Protein AF-A0A2H9NPP1-F1 (afdb_monomer)

Sequence (235 aa):
MASQAYDRALQLDKSNADTRTKLALIRDLFDQGARAAKTPGVVLAEAASPATVQPAATAVLPPAPVAAETTVVAVAPVVQAAPVPPIRVELLPASVVPAANEPVAQPAREVVAPAKVNPAPDTNAEIASATRDWAKAWSDKNVKQYLAFYADDFNTPNGQARGAWEALREDRLTRPKSIRVGISNLKVTPVDAQHALATFTQNYRASHYKSTDRKTLQWVKRDGRWQITEERGGK

Secondary structure (DSSP, 8-state):
--HHHHHHHHHHHHH-HHHHHHHHHHHHHHHHHHHTT--------------------------------------------------PPP--------------------------------HHHHHHHHHHHHHHHHHTT-HHHHHHTEEEEEE-GGG--HHHHHHHHHHHHHSSS-EEEEEEEEEEEE-SSSEEEEEEEEEEEETTEEEEEEEEEEEEEETTEEEEEEEEEE-

Solvent-accessible surface area (backbone atoms only — not comparable to full-atom values): 15310 Å² total; per-residue (Å²): 140,68,64,68,62,55,58,50,55,59,50,51,56,73,71,34,65,69,56,50,53,53,52,50,52,53,51,50,55,54,51,52,58,59,56,73,72,66,82,80,83,92,82,91,84,84,90,86,86,87,84,90,83,84,89,84,88,78,91,78,83,85,90,81,86,80,90,85,79,92,81,89,80,80,90,80,85,83,84,79,81,82,92,83,86,77,89,80,82,87,77,86,89,81,89,81,86,87,81,87,80,85,82,81,92,75,84,89,74,85,71,77,68,78,72,80,68,74,74,69,81,52,61,59,57,54,52,52,47,52,54,50,51,45,31,46,27,50,28,70,51,36,56,71,63,36,54,67,36,46,34,96,81,43,57,47,74,93,76,46,57,64,69,63,53,51,52,53,48,46,51,66,50,62,72,46,91,43,48,40,50,44,80,42,77,75,43,68,45,77,75,54,99,45,33,32,37,40,36,28,37,36,40,39,36,37,80,92,47,75,51,74,42,38,37,38,36,34,35,36,53,53,97,92,39,73,21,30,40,38,77,45,81,42,132

Structure (mmCIF, N/CA/C/O backbone):
data_AF-A0A2H9NPP1-F1
#
_entry.id   AF-A0A2H9NPP1-F1
#
loop_
_atom_site.group_PDB
_atom_site.id
_atom_site.type_symbol
_atom_site.label_atom_id
_atom_site.label_alt_id
_atom_site.label_comp_id
_atom_site.label_asym_id
_atom_site.label_entity_id
_atom_site.label_seq_id
_atom_site.pdbx_PDB_ins_code
_atom_site.Cartn_x
_atom_site.Cartn_y
_atom_site.Cartn_z
_atom_site.occupancy
_atom_site.B_iso_or_equiv
_atom_site.auth_seq_id
_atom_site.auth_comp_id
_atom_site.auth_asym_id
_atom_site.auth_atom_id
_atom_site.pdbx_PDB_model_num
ATOM 1 N N . MET A 1 1 ? -20.950 18.016 6.032 1.00 47.88 1 MET A N 1
ATOM 2 C CA . MET A 1 1 ? -19.949 19.024 5.614 1.00 47.88 1 MET A CA 1
ATOM 3 C C . MET A 1 1 ? -18.981 18.438 4.573 1.00 47.88 1 MET A C 1
ATOM 5 O O . MET A 1 1 ? -17.789 18.372 4.827 1.00 47.88 1 MET A O 1
ATOM 9 N N . ALA A 1 2 ? -19.476 17.984 3.412 1.00 46.72 2 ALA A N 1
ATOM 10 C CA . ALA A 1 2 ? -18.642 17.348 2.372 1.00 46.72 2 ALA A CA 1
ATOM 11 C C . ALA A 1 2 ? -18.619 18.122 1.035 1.00 46.72 2 ALA A C 1
ATOM 13 O O . ALA A 1 2 ? -17.663 18.003 0.279 1.00 46.72 2 ALA A O 1
ATOM 14 N N . SER A 1 3 ? -19.614 18.977 0.769 1.00 49.31 3 SER A N 1
ATOM 15 C CA . SER A 1 3 ? -19.684 19.827 -0.432 1.00 49.31 3 SER A CA 1
ATOM 16 C C . SER A 1 3 ? -18.659 20.969 -0.432 1.00 49.31 3 SER A C 1
ATOM 18 O O . SER A 1 3 ? -18.078 21.288 -1.463 1.00 49.31 3 SER A O 1
ATOM 20 N N . GLN A 1 4 ? -18.342 21.515 0.746 1.00 51.75 4 GLN A N 1
ATOM 21 C CA . GLN A 1 4 ? -17.441 22.667 0.887 1.00 51.75 4 GLN A CA 1
ATOM 22 C C . GLN A 1 4 ? -15.991 22.380 0.465 1.00 51.75 4 GLN A C 1
ATOM 24 O O . GLN A 1 4 ? -15.269 23.294 0.077 1.00 51.75 4 GLN A O 1
ATOM 29 N N . ALA A 1 5 ? -15.548 21.122 0.537 1.00 53.34 5 ALA A N 1
ATOM 30 C CA . ALA A 1 5 ? -14.205 20.739 0.105 1.00 53.34 5 ALA A CA 1
ATOM 31 C C . ALA A 1 5 ? -14.089 20.684 -1.428 1.00 53.34 5 ALA A C 1
ATOM 33 O O . ALA A 1 5 ? -13.037 21.012 -1.976 1.00 53.34 5 ALA A O 1
ATOM 34 N N . TYR A 1 6 ? -15.174 20.317 -2.114 1.00 45.12 6 TYR A N 1
ATOM 35 C CA . TYR A 1 6 ? -15.198 20.192 -3.569 1.00 45.12 6 TYR A CA 1
ATOM 36 C C . TYR A 1 6 ? -15.257 21.563 -4.248 1.00 45.12 6 TYR A C 1
ATOM 38 O O . TYR A 1 6 ? -14.467 21.842 -5.152 1.00 45.12 6 TYR A O 1
ATOM 46 N N . ASP A 1 7 ? -16.101 22.462 -3.732 1.00 62.03 7 ASP A N 1
ATOM 47 C CA . ASP A 1 7 ? -16.170 23.847 -4.209 1.00 62.03 7 ASP A CA 1
ATOM 48 C C . ASP A 1 7 ? -14.823 24.564 -4.043 1.00 62.03 7 ASP A C 1
ATOM 50 O O . ASP A 1 7 ? -14.372 25.285 -4.935 1.00 62.03 7 ASP A O 1
ATOM 54 N N . ARG A 1 8 ? -14.117 24.296 -2.936 1.00 58.72 8 ARG A N 1
ATOM 55 C CA . ARG A 1 8 ? -12.810 24.899 -2.651 1.00 58.72 8 ARG A CA 1
ATOM 56 C C . ARG A 1 8 ? -11.704 24.386 -3.578 1.00 58.72 8 ARG A C 1
ATOM 58 O O . ARG A 1 8 ? -10.843 25.171 -3.967 1.00 58.72 8 ARG A O 1
ATOM 65 N N . ALA A 1 9 ? -11.735 23.113 -3.973 1.00 58.03 9 ALA A N 1
ATOM 66 C CA . ALA A 1 9 ? -10.788 22.563 -4.945 1.00 58.03 9 ALA A CA 1
ATOM 67 C C . ALA A 1 9 ? -10.997 23.161 -6.349 1.00 58.03 9 ALA A C 1
ATOM 69 O O . ALA A 1 9 ? -10.028 23.543 -7.006 1.00 58.03 9 ALA A O 1
ATOM 70 N N . LEU A 1 10 ? -12.255 23.335 -6.773 1.00 68.38 10 LEU A N 1
ATOM 71 C CA . LEU A 1 10 ? -12.592 23.931 -8.071 1.00 68.38 10 LEU A CA 1
ATOM 72 C C . LEU A 1 10 ? -12.246 25.430 -8.145 1.00 68.38 10 LEU A C 1
ATOM 74 O O . LEU A 1 10 ? -11.903 25.950 -9.208 1.00 68.38 10 LEU A O 1
ATOM 78 N N . GLN A 1 11 ? -12.329 26.145 -7.023 1.00 67.12 11 GLN A N 1
ATOM 79 C CA . GLN A 1 11 ? -12.027 27.577 -6.964 1.00 67.12 11 GLN A CA 1
ATOM 80 C C . GLN A 1 11 ? -10.515 27.860 -6.952 1.00 67.12 11 GLN A C 1
ATOM 82 O O . GLN A 1 11 ? -10.073 28.848 -7.541 1.00 67.12 11 GLN A O 1
ATOM 87 N N . LEU A 1 12 ? -9.717 26.965 -6.354 1.00 61.22 12 LEU A N 1
ATOM 88 C CA . LEU A 1 12 ? -8.253 27.056 -6.346 1.00 61.22 12 LEU A CA 1
ATOM 89 C C . LEU A 1 12 ? -7.650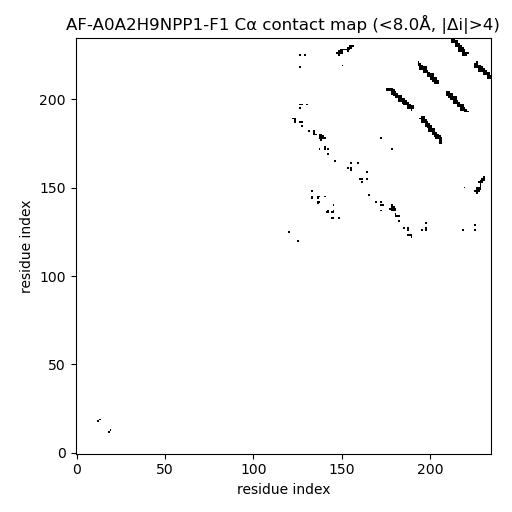 26.870 -7.743 1.00 61.22 12 LEU A C 1
ATOM 91 O O . LEU A 1 12 ? -6.762 27.640 -8.115 1.00 61.22 12 LEU A O 1
ATOM 95 N N . ASP A 1 13 ? -8.174 25.928 -8.531 1.00 61.91 13 ASP A N 1
ATOM 96 C CA . ASP A 1 13 ? -7.772 25.722 -9.931 1.00 61.91 13 ASP A CA 1
ATOM 97 C C . ASP A 1 13 ? -8.062 26.970 -10.781 1.00 61.91 13 ASP A C 1
ATOM 99 O O . ASP A 1 13 ? -7.188 27.496 -11.469 1.00 61.91 13 ASP A O 1
ATOM 103 N N . LYS A 1 14 ? -9.248 27.572 -10.601 1.00 70.62 14 LYS A N 1
ATOM 104 C CA . LYS A 1 14 ? -9.585 28.835 -11.267 1.00 70.62 14 LYS A CA 1
ATOM 105 C C . LYS A 1 14 ? -8.602 29.946 -10.924 1.00 70.62 14 LYS A C 1
ATOM 107 O O . LYS A 1 14 ? -8.283 30.711 -11.820 1.00 70.62 14 LYS A O 1
ATOM 112 N N . SER A 1 15 ? -8.118 30.080 -9.692 1.00 72.19 15 SER A N 1
ATOM 113 C CA . SER A 1 15 ? -7.206 31.174 -9.299 1.00 72.19 15 SER A CA 1
ATOM 114 C C . SER A 1 15 ? -5.728 30.961 -9.656 1.00 72.19 15 SER A C 1
ATOM 116 O O . SER A 1 15 ? -4.936 31.893 -9.535 1.00 72.19 15 SER A O 1
ATOM 118 N N . ASN A 1 16 ? -5.334 29.765 -10.102 1.00 78.62 16 ASN A N 1
ATOM 119 C CA . ASN A 1 16 ? -3.929 29.414 -10.267 1.00 78.62 16 ASN A CA 1
ATOM 120 C C . ASN A 1 16 ? -3.446 29.664 -11.711 1.00 78.62 16 ASN A C 1
ATOM 122 O O . ASN A 1 16 ? -3.742 28.904 -12.634 1.00 78.62 16 ASN A O 1
ATOM 126 N N . ALA A 1 17 ? -2.686 30.744 -11.913 1.00 80.81 17 ALA A N 1
ATOM 127 C CA . ALA A 1 17 ? -2.181 31.147 -13.229 1.00 80.81 17 ALA A CA 1
ATOM 128 C C . ALA A 1 17 ? -1.331 30.055 -13.912 1.00 80.81 17 ALA A C 1
ATOM 130 O O . ALA A 1 17 ? -1.497 29.816 -15.107 1.00 80.81 17 ALA A O 1
ATOM 131 N N . ASP A 1 18 ? -0.502 29.331 -13.153 1.00 79.88 18 ASP A N 1
ATOM 132 C CA . ASP A 1 18 ? 0.296 28.207 -13.658 1.00 79.88 18 ASP A CA 1
ATOM 133 C C . ASP A 1 18 ? -0.568 27.072 -14.221 1.00 79.88 18 ASP A C 1
ATOM 135 O O . ASP A 1 18 ? -0.233 26.488 -15.255 1.00 79.88 18 ASP A O 1
ATOM 139 N N . THR A 1 19 ? -1.691 26.750 -13.571 1.00 77.06 19 THR A N 1
ATOM 140 C CA . THR A 1 19 ? -2.614 25.716 -14.075 1.00 77.06 19 THR A CA 1
ATOM 141 C C . THR A 1 19 ? -3.292 26.144 -15.374 1.00 77.06 19 THR A C 1
ATOM 143 O O . THR A 1 19 ? -3.389 25.339 -16.299 1.00 77.06 19 THR A O 1
ATOM 146 N N . ARG A 1 20 ? -3.649 27.428 -15.516 1.00 80.38 20 ARG A N 1
ATOM 147 C CA . ARG A 1 20 ? -4.224 27.964 -16.760 1.00 80.38 20 ARG A CA 1
ATOM 148 C C . ARG A 1 20 ? -3.228 27.910 -17.917 1.00 80.38 20 ARG A C 1
ATOM 150 O O . ARG A 1 20 ? -3.602 27.490 -19.009 1.00 80.38 20 ARG A O 1
ATOM 157 N N . THR A 1 21 ? -1.965 28.262 -17.676 1.00 84.81 21 THR A N 1
ATOM 158 C CA . THR A 1 21 ? -0.901 28.168 -18.688 1.00 84.81 21 THR A CA 1
ATOM 159 C C . THR A 1 21 ? -0.680 26.718 -19.121 1.00 84.81 21 THR A C 1
ATOM 161 O O . THR A 1 21 ? -0.607 26.432 -20.313 1.00 84.81 21 THR A O 1
ATOM 164 N N . LYS A 1 22 ? -0.658 25.771 -18.173 1.00 79.19 22 LYS A N 1
ATOM 165 C CA . LYS A 1 22 ? -0.514 24.338 -18.482 1.00 79.19 22 LYS A CA 1
ATOM 166 C C . LYS A 1 22 ? -1.707 23.784 -19.264 1.00 79.19 22 LYS A C 1
ATOM 168 O O . LYS A 1 22 ? -1.504 23.044 -20.221 1.00 79.19 22 LYS A O 1
ATOM 173 N N . LEU A 1 23 ? -2.935 24.169 -18.918 1.00 85.75 23 LEU A N 1
ATOM 174 C CA . LEU A 1 23 ? -4.135 23.764 -19.658 1.00 85.75 23 LEU A CA 1
ATOM 175 C C . LEU A 1 23 ? -4.185 24.367 -21.070 1.00 85.75 23 LEU A C 1
ATOM 177 O O . LEU A 1 23 ? -4.624 23.692 -22.000 1.00 85.75 23 LEU A O 1
ATOM 181 N N . ALA A 1 24 ? -3.712 25.603 -21.251 1.00 86.50 24 ALA A N 1
ATOM 182 C CA . ALA A 1 24 ? -3.605 26.228 -22.568 1.00 86.50 24 ALA A CA 1
ATOM 183 C C . ALA A 1 24 ? -2.609 25.484 -23.474 1.00 86.50 24 ALA A C 1
ATOM 185 O O . ALA A 1 24 ? -2.931 25.211 -24.627 1.00 86.50 24 ALA A O 1
ATOM 186 N N . LEU A 1 25 ? -1.457 25.068 -22.936 1.00 81.62 25 LEU A N 1
ATOM 187 C CA . LEU A 1 25 ? -0.464 24.271 -23.668 1.00 81.62 25 LEU A CA 1
ATOM 188 C C . LEU A 1 25 ? -0.980 22.870 -24.027 1.00 81.62 25 LEU A C 1
ATOM 190 O O . LEU A 1 25 ? -0.726 22.381 -25.123 1.00 81.62 25 LEU A O 1
ATOM 194 N N . ILE A 1 26 ? -1.740 22.230 -23.132 1.00 85.69 26 ILE A N 1
ATOM 195 C CA . ILE A 1 26 ? -2.366 20.928 -23.415 1.00 85.69 26 ILE A CA 1
ATOM 196 C C . ILE A 1 26 ? -3.410 21.063 -24.531 1.00 85.69 26 ILE A C 1
ATOM 198 O O . ILE A 1 26 ? -3.482 20.205 -25.408 1.00 85.69 26 ILE A O 1
ATOM 202 N N . ARG A 1 27 ? -4.200 22.144 -24.526 1.00 81.44 27 ARG A N 1
ATOM 203 C CA . ARG A 1 27 ? -5.168 22.419 -25.596 1.00 81.44 27 ARG A CA 1
ATOM 204 C C . ARG A 1 27 ? -4.490 22.667 -26.938 1.00 81.44 27 ARG A C 1
ATOM 206 O O . ARG A 1 27 ? -4.923 22.085 -27.924 1.00 81.44 27 ARG A O 1
ATOM 213 N N . ASP A 1 28 ? -3.429 23.466 -26.962 1.00 81.50 28 ASP A N 1
ATOM 214 C CA . ASP A 1 28 ? -2.659 23.730 -28.180 1.00 81.50 28 ASP A CA 1
ATOM 215 C C . ASP A 1 28 ? -2.035 22.446 -28.753 1.00 81.50 28 ASP A C 1
ATOM 217 O O . ASP A 1 28 ? -2.146 22.181 -29.946 1.00 81.50 28 ASP A O 1
ATOM 221 N N . LEU A 1 29 ? -1.489 21.572 -27.901 1.00 81.94 29 LEU A N 1
ATOM 222 C CA . LEU A 1 29 ? -0.918 20.292 -28.328 1.00 81.94 29 LEU A CA 1
ATOM 223 C C . LEU A 1 29 ? -1.972 19.336 -28.918 1.00 81.94 29 LEU A C 1
ATOM 225 O O . LEU A 1 29 ? -1.710 18.654 -29.911 1.00 81.94 29 LEU A O 1
ATOM 229 N N . PHE A 1 30 ? -3.175 19.299 -28.338 1.00 78.62 30 PHE A N 1
ATOM 230 C CA . PHE A 1 30 ? -4.290 18.516 -28.882 1.00 78.62 30 PHE A CA 1
ATOM 231 C C . PHE A 1 30 ? -4.815 19.087 -30.210 1.00 78.62 30 PHE A C 1
ATOM 233 O O . PHE A 1 30 ? -5.178 18.323 -31.104 1.00 78.62 30 PHE A O 1
ATOM 240 N N . ASP A 1 31 ? -4.811 20.410 -30.375 1.00 74.81 31 ASP A N 1
ATOM 241 C CA . ASP A 1 31 ? -5.227 21.085 -31.611 1.00 74.81 31 ASP A CA 1
ATOM 242 C C . ASP A 1 31 ? -4.175 20.925 -32.732 1.00 74.81 31 ASP A C 1
ATOM 244 O O . ASP A 1 31 ? -4.518 20.713 -33.897 1.00 74.81 31 ASP A O 1
ATOM 248 N N . GLN A 1 32 ? -2.880 20.913 -32.388 1.00 66.25 32 GLN A N 1
ATOM 249 C CA . GLN A 1 32 ? -1.787 20.577 -33.311 1.00 66.25 32 GLN A CA 1
ATOM 250 C C . GLN A 1 32 ? -1.848 19.113 -33.774 1.00 66.25 32 GLN A C 1
ATOM 252 O O . GLN A 1 32 ? -1.669 18.838 -34.963 1.00 66.25 32 GLN A O 1
ATOM 257 N N . GLY A 1 33 ? -2.188 18.181 -32.875 1.00 59.47 33 GLY A N 1
ATOM 258 C CA . GLY A 1 33 ? -2.455 16.782 -33.228 1.00 59.47 33 GLY A CA 1
ATOM 259 C C . GLY A 1 33 ? -3.646 16.619 -34.183 1.00 59.47 33 GLY A C 1
ATOM 260 O O . GLY A 1 33 ? -3.611 15.775 -35.077 1.00 59.47 33 GLY A O 1
ATOM 261 N N . ALA A 1 34 ? -4.667 17.475 -34.061 1.00 58.03 34 ALA A N 1
ATOM 262 C CA . ALA A 1 34 ? -5.814 17.496 -34.968 1.00 58.03 34 ALA A CA 1
ATOM 263 C C . ALA A 1 34 ? -5.503 18.139 -36.338 1.00 58.03 34 ALA A C 1
ATOM 265 O O . ALA A 1 34 ? -6.094 17.741 -37.345 1.00 58.03 34 ALA A O 1
ATOM 266 N N . ARG A 1 35 ? -4.559 19.094 -36.421 1.00 55.75 35 ARG A N 1
ATOM 267 C CA . ARG A 1 35 ? -4.102 19.677 -37.703 1.00 55.75 35 ARG A CA 1
ATOM 268 C C . ARG A 1 35 ? -3.182 18.750 -38.502 1.00 55.75 35 ARG A C 1
ATOM 270 O O . ARG A 1 35 ? -3.234 18.782 -39.728 1.00 55.75 35 ARG A O 1
ATOM 277 N N . ALA A 1 36 ? -2.411 17.884 -37.843 1.00 56.22 36 ALA A N 1
ATOM 278 C CA . ALA A 1 36 ? -1.562 16.892 -38.513 1.00 56.22 36 ALA A CA 1
ATOM 279 C C . ALA A 1 36 ? -2.355 15.773 -39.231 1.00 56.22 36 ALA A C 1
ATOM 281 O O . ALA A 1 36 ? -1.787 15.038 -40.035 1.00 56.22 36 ALA A O 1
ATOM 282 N N . ALA A 1 37 ? -3.668 15.660 -38.986 1.00 53.69 37 ALA A N 1
ATOM 283 C CA . ALA A 1 37 ? -4.549 14.654 -39.586 1.00 53.69 37 ALA A CA 1
ATOM 284 C C . ALA A 1 37 ? -5.292 15.117 -40.862 1.00 53.69 37 ALA A C 1
ATOM 286 O O . ALA A 1 37 ? -6.133 14.380 -41.376 1.00 53.69 37 ALA A O 1
ATOM 287 N N . LYS A 1 38 ? -5.008 16.315 -41.400 1.00 45.72 38 LYS A N 1
ATOM 288 C CA . LYS A 1 38 ? -5.547 16.778 -42.695 1.00 45.72 38 LYS A CA 1
ATOM 289 C C . LYS A 1 38 ? -4.426 16.989 -43.713 1.00 45.72 38 LYS A C 1
ATOM 291 O O . LYS A 1 38 ? -3.927 18.095 -43.887 1.00 45.72 38 LYS A O 1
ATOM 296 N N . THR A 1 39 ? -4.061 15.922 -44.415 1.00 51.97 39 THR A N 1
ATOM 297 C CA . THR A 1 39 ? -3.354 15.998 -45.700 1.00 51.97 39 THR A CA 1
ATOM 298 C C . THR A 1 39 ? -4.306 16.454 -46.810 1.00 51.97 39 THR A C 1
ATOM 300 O O . THR A 1 39 ? -5.461 16.025 -46.852 1.00 51.97 39 THR A O 1
ATOM 303 N N . PRO A 1 40 ? -3.814 17.235 -47.781 1.00 45.44 40 PRO A N 1
ATOM 304 C CA . PRO A 1 40 ? -4.289 17.144 -49.148 1.00 45.44 40 PRO A CA 1
ATOM 305 C C . PRO A 1 40 ? -3.174 16.649 -50.074 1.00 45.44 40 PRO A C 1
ATOM 307 O O . PRO A 1 40 ? -2.094 17.224 -50.123 1.00 45.44 40 PRO A O 1
ATOM 310 N N . GLY A 1 41 ? -3.511 15.627 -50.860 1.00 39.56 41 GLY A N 1
ATOM 311 C CA . GLY A 1 41 ? -3.234 15.641 -52.296 1.00 39.56 41 GLY A CA 1
ATOM 312 C C . GLY A 1 41 ? -1.826 15.275 -52.758 1.00 39.56 41 GLY A C 1
ATOM 313 O O . GLY A 1 41 ? -0.919 16.094 -52.782 1.00 39.56 41 GLY A O 1
ATOM 314 N N . VAL A 1 42 ? -1.723 14.042 -53.248 1.00 43.31 42 VAL A N 1
ATOM 315 C CA . VAL A 1 42 ? -0.702 13.510 -54.159 1.00 43.31 42 VAL A CA 1
ATOM 316 C C . VAL A 1 42 ? -0.466 14.431 -55.368 1.00 43.31 42 VAL A C 1
ATOM 318 O O . VAL A 1 42 ? -1.430 14.818 -56.024 1.00 43.31 42 VAL A O 1
ATOM 321 N N . VAL A 1 43 ? 0.801 14.641 -55.745 1.00 40.88 43 VAL A N 1
ATOM 322 C CA . VAL A 1 43 ? 1.211 14.789 -57.155 1.00 40.88 43 VAL A CA 1
ATOM 323 C C . VAL A 1 43 ? 2.467 13.952 -57.432 1.00 40.88 43 VAL A C 1
ATOM 325 O O . VAL A 1 43 ? 3.456 14.024 -56.707 1.00 40.88 43 VAL A O 1
ATOM 328 N N . LEU A 1 44 ? 2.368 13.121 -58.474 1.00 44.47 44 LEU A N 1
ATOM 329 C CA . LEU A 1 44 ? 3.437 12.370 -59.135 1.00 44.47 44 LEU A CA 1
ATOM 330 C C . LEU A 1 44 ? 4.209 13.278 -60.107 1.00 44.47 44 LEU A C 1
ATOM 332 O O . LEU A 1 44 ? 3.568 13.999 -60.865 1.00 44.47 44 LEU A O 1
ATOM 336 N N . ALA A 1 45 ? 5.540 13.162 -60.132 1.00 37.59 45 ALA A N 1
ATOM 337 C CA . ALA A 1 45 ? 6.440 13.297 -61.297 1.00 37.59 45 ALA A CA 1
ATOM 338 C C . ALA A 1 45 ? 7.881 13.128 -60.765 1.00 37.59 45 ALA A C 1
ATOM 340 O O . ALA A 1 45 ? 8.272 13.856 -59.860 1.00 37.59 45 ALA A O 1
ATOM 341 N N . GLU A 1 46 ? 8.650 12.081 -61.054 1.00 36.81 46 GLU A N 1
ATOM 342 C CA . GLU A 1 46 ? 9.223 11.568 -62.313 1.00 36.81 46 GLU A CA 1
ATOM 343 C C . GLU A 1 46 ? 10.761 11.725 -62.269 1.00 36.81 46 GLU A C 1
ATOM 345 O O . GLU A 1 46 ? 11.308 12.610 -61.618 1.00 36.81 46 GLU A O 1
ATOM 350 N N . ALA A 1 47 ? 11.432 10.743 -62.863 1.00 41.66 47 ALA A N 1
ATOM 351 C CA . ALA A 1 47 ? 12.816 10.326 -62.708 1.00 41.66 47 ALA A CA 1
ATOM 352 C C . ALA A 1 47 ? 13.899 11.338 -63.124 1.00 41.66 47 ALA A C 1
ATOM 354 O O . ALA A 1 47 ? 13.777 12.006 -64.144 1.00 41.66 47 ALA A O 1
ATOM 355 N N . ALA A 1 48 ? 15.047 11.270 -62.438 1.00 38.75 48 ALA A N 1
ATOM 356 C CA . ALA A 1 48 ? 16.365 11.213 -63.081 1.00 38.75 48 ALA A CA 1
ATOM 357 C C . ALA A 1 48 ? 17.439 10.668 -62.111 1.00 38.75 48 ALA A C 1
ATOM 359 O O . ALA A 1 48 ? 17.563 11.095 -60.968 1.00 38.75 48 ALA A O 1
ATOM 360 N N . SER A 1 49 ? 18.230 9.718 -62.595 1.00 52.34 49 SER A N 1
ATOM 361 C CA . SER A 1 49 ? 19.516 9.228 -62.066 1.00 52.34 49 SER A CA 1
ATOM 362 C C . SER A 1 49 ? 20.513 9.251 -63.238 1.00 52.34 49 SER A C 1
ATOM 364 O O . SER A 1 49 ? 20.050 9.338 -64.377 1.00 52.34 49 SER A O 1
ATOM 366 N N . PRO A 1 50 ? 21.826 9.002 -63.066 1.00 56.12 50 PRO A N 1
ATOM 367 C CA . PRO A 1 50 ? 22.718 9.200 -61.916 1.00 56.12 50 PRO A CA 1
ATOM 368 C C . PRO A 1 50 ? 24.003 9.976 -62.320 1.00 56.12 50 PRO A C 1
ATOM 370 O O . PRO A 1 50 ? 24.306 10.130 -63.500 1.00 56.12 50 PRO A O 1
ATOM 373 N N . ALA A 1 51 ? 24.828 10.403 -61.358 1.00 42.81 51 ALA A N 1
ATOM 374 C CA . ALA A 1 51 ? 26.230 10.740 -61.632 1.00 42.81 51 ALA A CA 1
ATOM 375 C C . ALA A 1 51 ? 27.142 10.294 -60.477 1.00 42.81 51 ALA A C 1
ATOM 377 O O . ALA A 1 51 ? 27.019 10.726 -59.335 1.00 42.81 51 ALA A O 1
ATOM 378 N N . THR A 1 52 ? 28.032 9.375 -60.834 1.00 43.75 52 THR A N 1
ATOM 379 C CA . THR A 1 52 ? 29.194 8.813 -60.134 1.00 43.75 52 THR A CA 1
ATOM 380 C C . THR A 1 52 ? 30.175 9.856 -59.602 1.00 43.75 52 THR A C 1
ATOM 382 O O . THR A 1 52 ? 30.512 10.764 -60.350 1.00 43.75 52 THR A O 1
ATOM 385 N N . VAL A 1 53 ? 30.735 9.630 -58.401 1.00 45.69 53 VAL A N 1
ATOM 386 C CA . VAL A 1 53 ? 32.180 9.365 -58.169 1.00 45.69 53 VAL A CA 1
ATOM 387 C C . VAL A 1 53 ? 32.455 8.956 -56.704 1.00 45.69 53 VAL A C 1
ATOM 389 O O . VAL A 1 53 ? 32.276 9.731 -55.772 1.00 45.69 53 VAL A O 1
ATOM 392 N N . GLN A 1 54 ? 32.941 7.726 -56.519 1.00 49.56 54 GLN A N 1
ATOM 393 C CA . GLN A 1 54 ? 33.912 7.313 -55.484 1.00 49.56 54 GLN A CA 1
ATOM 394 C C . GLN A 1 54 ? 35.283 7.200 -56.210 1.00 49.56 54 GLN A C 1
ATOM 396 O O . GLN A 1 54 ? 35.240 7.103 -57.441 1.00 49.56 54 GLN A O 1
ATOM 401 N N . PRO A 1 55 ? 36.477 7.114 -55.572 1.00 47.66 55 PRO A N 1
ATOM 402 C CA . PRO A 1 55 ? 36.788 7.033 -54.140 1.00 47.66 55 PRO A CA 1
ATOM 403 C C . PRO A 1 55 ? 37.987 7.904 -53.679 1.00 47.66 55 PRO A C 1
ATOM 405 O O . PRO A 1 55 ? 38.829 8.314 -54.469 1.00 47.66 55 PRO A O 1
ATOM 408 N N . ALA A 1 56 ? 38.139 8.102 -52.368 1.00 49.28 56 ALA A N 1
ATOM 409 C CA . ALA A 1 56 ? 39.450 8.377 -51.775 1.00 49.28 56 ALA A CA 1
ATOM 410 C C . ALA A 1 56 ? 39.513 7.758 -50.376 1.00 49.28 56 ALA A C 1
ATOM 412 O O . ALA A 1 56 ? 38.904 8.239 -49.423 1.00 49.28 56 ALA A O 1
ATOM 413 N N . ALA A 1 57 ? 40.227 6.639 -50.297 1.00 44.91 57 ALA A N 1
ATOM 414 C CA . ALA A 1 57 ? 40.688 6.052 -49.059 1.00 44.91 57 ALA A CA 1
ATOM 415 C C . ALA A 1 57 ? 41.905 6.841 -48.564 1.00 44.91 57 ALA A C 1
ATOM 417 O O . ALA A 1 57 ? 42.898 6.945 -49.281 1.00 44.91 57 ALA A O 1
ATOM 418 N N . THR A 1 58 ? 41.861 7.296 -47.315 1.00 46.50 58 THR A N 1
ATOM 419 C CA . THR A 1 58 ? 43.075 7.521 -46.531 1.00 46.50 58 THR A CA 1
ATOM 420 C C . THR A 1 58 ? 42.871 6.851 -45.185 1.00 46.50 58 THR A C 1
ATOM 422 O O . THR A 1 58 ? 42.099 7.306 -44.344 1.00 46.50 58 THR A O 1
ATOM 425 N N . ALA A 1 59 ? 43.543 5.718 -45.016 1.00 46.94 59 ALA A N 1
ATOM 426 C CA . ALA A 1 59 ? 43.769 5.102 -43.727 1.00 46.94 59 ALA A CA 1
ATOM 427 C C . ALA A 1 59 ? 44.736 5.980 -42.925 1.00 46.94 59 ALA A C 1
ATOM 429 O O . ALA A 1 59 ? 45.828 6.269 -43.407 1.00 46.94 59 ALA A O 1
ATOM 430 N N . VAL A 1 60 ? 44.371 6.345 -41.695 1.00 52.62 60 VAL A N 1
ATOM 431 C CA . VAL A 1 60 ? 45.345 6.598 -40.628 1.00 52.62 60 VAL A CA 1
ATOM 432 C C . VAL A 1 60 ? 44.810 5.967 -39.343 1.00 52.62 60 VAL A C 1
ATOM 434 O O . VAL A 1 60 ? 43.630 6.052 -39.015 1.00 52.62 60 VAL A O 1
ATOM 437 N N . LEU A 1 61 ? 45.723 5.249 -38.707 1.00 51.88 61 LEU A N 1
ATOM 438 C CA . LEU A 1 61 ? 45.601 4.279 -37.628 1.00 51.88 61 LEU A CA 1
ATOM 439 C C . LEU A 1 61 ? 45.040 4.835 -36.299 1.00 51.88 61 LEU A C 1
ATOM 441 O O . LEU A 1 61 ? 45.107 6.039 -36.050 1.00 51.88 61 LEU A O 1
ATOM 445 N N . PRO A 1 62 ? 44.552 3.946 -35.411 1.00 58.75 62 PRO A N 1
ATOM 446 C CA . PRO A 1 62 ? 44.195 4.275 -34.031 1.00 58.75 62 PRO A CA 1
ATOM 447 C C . PRO A 1 62 ? 45.447 4.508 -33.165 1.00 58.75 62 PRO A C 1
ATOM 449 O O . PRO A 1 62 ? 46.448 3.819 -33.359 1.00 58.75 62 PRO A O 1
ATOM 452 N N . PRO A 1 63 ? 45.385 5.356 -32.126 1.00 51.91 63 PRO A N 1
ATOM 453 C CA . PRO A 1 63 ? 46.261 5.216 -30.976 1.00 51.91 63 PRO A CA 1
ATOM 454 C C . PRO A 1 63 ? 45.541 4.461 -29.847 1.00 51.91 63 PRO A C 1
ATOM 456 O O . PRO A 1 63 ? 44.652 4.975 -29.173 1.00 51.91 63 PRO A O 1
ATOM 459 N N . ALA A 1 64 ? 45.978 3.229 -29.625 1.00 54.59 64 ALA A N 1
ATOM 460 C CA . ALA A 1 64 ? 46.052 2.585 -28.314 1.00 54.59 64 ALA A CA 1
ATOM 461 C C . ALA A 1 64 ? 47.526 2.158 -28.133 1.00 54.59 64 ALA A C 1
ATOM 463 O O . ALA A 1 64 ? 48.225 2.065 -29.144 1.00 54.59 64 ALA A O 1
ATOM 464 N N . PRO A 1 65 ? 48.020 1.726 -26.960 1.00 56.16 65 PRO A N 1
ATOM 465 C CA . PRO A 1 65 ? 47.763 2.081 -25.558 1.00 56.16 65 PRO A CA 1
ATOM 466 C C . PRO A 1 65 ? 49.089 2.407 -24.803 1.00 56.16 65 PRO A C 1
ATOM 468 O O . PRO A 1 65 ? 50.166 2.030 -25.247 1.00 56.16 65 PRO A O 1
ATOM 471 N N . VAL A 1 66 ? 49.029 3.033 -23.622 1.00 52.09 66 VAL A N 1
ATOM 472 C CA . VAL A 1 66 ? 50.123 3.099 -22.612 1.00 52.09 66 VAL A CA 1
ATOM 473 C C . VAL A 1 66 ? 49.386 3.180 -21.255 1.00 52.09 66 VAL A C 1
ATOM 475 O O . VAL A 1 66 ? 48.661 4.148 -21.057 1.00 52.09 66 VAL A O 1
ATOM 478 N N . ALA A 1 67 ? 49.260 2.187 -20.355 1.00 44.66 67 ALA A N 1
ATOM 479 C CA . ALA A 1 67 ? 50.210 1.252 -19.724 1.00 44.66 67 ALA A CA 1
ATOM 480 C C . ALA A 1 67 ? 51.426 2.003 -19.166 1.00 44.66 67 ALA A C 1
ATOM 482 O O . ALA A 1 67 ? 52.352 2.279 -19.905 1.00 44.66 67 ALA A O 1
ATOM 483 N N . ALA A 1 68 ? 51.459 2.446 -17.914 1.00 47.38 68 ALA A N 1
ATOM 484 C CA . ALA A 1 68 ? 51.663 1.660 -16.693 1.00 47.38 68 ALA A CA 1
ATOM 485 C C . ALA A 1 68 ? 51.749 2.699 -15.526 1.00 47.38 68 ALA A C 1
ATOM 487 O O . ALA A 1 68 ? 51.829 3.891 -15.802 1.00 47.38 68 ALA A O 1
ATOM 488 N N . GLU A 1 69 ? 51.672 2.440 -14.221 1.00 55.31 69 GLU A N 1
ATOM 489 C CA . GLU A 1 69 ? 52.087 1.322 -13.367 1.00 55.31 69 GLU A CA 1
ATOM 490 C C . GLU A 1 69 ? 51.185 1.346 -12.111 1.00 55.31 69 GLU A C 1
ATOM 492 O O . GLU A 1 69 ? 50.958 2.384 -11.496 1.00 55.31 69 GLU A O 1
ATOM 497 N N . THR A 1 70 ? 50.445 0.275 -11.833 1.00 44.22 70 THR A N 1
ATOM 498 C CA . THR A 1 70 ? 50.643 -0.631 -10.683 1.00 44.22 70 THR A CA 1
ATOM 499 C C . THR A 1 70 ? 51.633 -0.165 -9.608 1.00 44.22 70 THR A C 1
ATOM 501 O O . THR A 1 70 ? 52.832 -0.299 -9.806 1.00 44.22 70 THR A O 1
ATOM 504 N N . THR A 1 71 ? 51.119 0.144 -8.411 1.00 47.56 71 THR A N 1
ATOM 505 C CA . THR A 1 71 ? 51.716 -0.365 -7.164 1.00 47.56 71 THR A CA 1
ATOM 506 C C . THR A 1 71 ? 50.617 -0.824 -6.210 1.00 47.56 71 THR A C 1
ATOM 508 O O . THR A 1 71 ? 49.857 -0.045 -5.641 1.00 47.56 71 THR A O 1
ATOM 511 N N . VAL A 1 72 ? 50.561 -2.141 -6.071 1.00 49.88 72 VAL A N 1
ATOM 512 C CA . VAL A 1 72 ? 49.961 -2.909 -4.984 1.00 49.88 72 VAL A CA 1
ATOM 513 C C . VAL A 1 72 ? 50.799 -2.744 -3.717 1.00 49.88 72 VAL A C 1
ATOM 515 O O . VAL A 1 72 ? 51.988 -3.032 -3.757 1.00 49.88 72 VAL A O 1
ATOM 518 N N . VAL A 1 73 ? 50.182 -2.408 -2.579 1.00 50.75 73 VAL A N 1
ATOM 519 C CA . VAL A 1 73 ? 50.668 -2.860 -1.263 1.00 50.75 73 VAL A CA 1
ATOM 520 C C . VAL A 1 73 ? 49.481 -3.220 -0.364 1.00 50.75 73 VAL A C 1
ATOM 522 O O . VAL A 1 73 ? 48.745 -2.373 0.125 1.00 50.75 73 VAL A O 1
ATOM 525 N N . ALA A 1 74 ? 49.320 -4.533 -0.240 1.00 43.03 74 ALA A N 1
ATOM 526 C CA . ALA A 1 74 ? 49.152 -5.322 0.975 1.00 43.03 74 ALA A CA 1
ATOM 527 C C . ALA A 1 74 ? 48.101 -4.976 2.056 1.00 43.03 74 ALA A C 1
ATOM 529 O O . ALA A 1 74 ? 48.201 -4.013 2.804 1.00 43.03 74 ALA A O 1
ATOM 530 N N . VAL A 1 75 ? 47.168 -5.928 2.192 1.00 44.19 75 VAL A N 1
ATOM 531 C CA . VAL A 1 75 ? 46.885 -6.763 3.382 1.00 44.19 75 VAL A CA 1
ATOM 532 C C . VAL A 1 75 ? 47.058 -6.123 4.770 1.00 44.19 75 VAL A C 1
ATOM 534 O O . VAL A 1 75 ? 48.171 -5.989 5.261 1.00 44.19 75 VAL A O 1
ATOM 537 N N . ALA A 1 76 ? 45.943 -5.893 5.469 1.00 44.50 76 ALA A N 1
ATOM 538 C CA . ALA A 1 76 ? 45.520 -6.670 6.648 1.00 44.50 76 ALA A CA 1
ATOM 539 C C . ALA A 1 76 ? 44.462 -5.896 7.470 1.00 44.50 76 ALA A C 1
ATOM 541 O O . ALA A 1 76 ? 44.566 -4.680 7.625 1.00 44.50 76 ALA A O 1
ATOM 542 N N . PRO A 1 77 ? 43.438 -6.581 8.016 1.00 45.56 77 PRO A N 1
ATOM 543 C CA . PRO A 1 77 ? 42.394 -5.959 8.817 1.00 45.56 77 PRO A CA 1
ATOM 544 C C . PRO A 1 77 ? 42.886 -5.759 10.254 1.00 45.56 77 PRO A C 1
ATOM 546 O O . PRO A 1 77 ? 43.141 -6.728 10.969 1.00 45.56 77 PRO A O 1
ATOM 549 N N . VAL A 1 78 ? 42.968 -4.511 10.715 1.00 48.94 78 VAL A N 1
ATOM 550 C CA . VAL A 1 78 ? 43.057 -4.247 12.155 1.00 48.94 78 VAL A CA 1
ATOM 551 C C . VAL A 1 78 ? 41.650 -4.315 12.730 1.00 48.94 78 VAL A C 1
ATOM 553 O O . VAL A 1 78 ? 40.843 -3.394 12.627 1.00 48.94 78 VAL A O 1
ATOM 556 N N . VAL A 1 79 ? 41.371 -5.469 13.323 1.00 49.47 79 VAL A N 1
ATOM 557 C CA . VAL A 1 79 ? 40.359 -5.646 14.357 1.00 49.47 79 VAL A CA 1
ATOM 558 C C . VAL A 1 79 ? 40.758 -4.741 15.523 1.00 49.47 79 VAL A C 1
ATOM 560 O O . VAL A 1 79 ? 41.844 -4.908 16.074 1.00 49.47 79 VAL A O 1
ATOM 563 N N . GLN A 1 80 ? 39.902 -3.807 15.935 1.00 45.34 80 GLN A N 1
ATOM 564 C CA . GLN A 1 80 ? 39.998 -3.272 17.289 1.00 45.34 80 GLN A CA 1
ATOM 565 C C . GLN A 1 80 ? 38.618 -3.238 17.930 1.00 45.34 80 GLN A C 1
ATOM 567 O O . GLN A 1 80 ? 37.681 -2.588 17.468 1.00 45.34 80 GLN A O 1
ATOM 572 N N . ALA A 1 81 ? 38.524 -4.076 18.955 1.00 43.25 81 ALA A N 1
ATOM 573 C CA . ALA A 1 81 ? 37.362 -4.351 19.759 1.00 43.25 81 ALA A CA 1
ATOM 574 C C . ALA A 1 81 ? 37.037 -3.201 20.725 1.00 43.25 81 ALA A C 1
ATOM 576 O O . ALA A 1 81 ? 37.874 -2.364 21.050 1.00 43.25 81 ALA A O 1
ATOM 577 N N . ALA A 1 82 ? 35.779 -3.241 21.160 1.00 54.47 82 ALA A N 1
ATOM 578 C CA . ALA A 1 82 ? 35.107 -2.508 22.225 1.00 54.47 82 ALA A CA 1
ATOM 579 C C . ALA A 1 82 ? 35.966 -1.937 23.376 1.00 54.47 82 ALA A C 1
ATOM 581 O O . ALA A 1 82 ? 36.855 -2.621 23.882 1.00 54.47 82 ALA A O 1
ATOM 582 N N . PRO A 1 83 ? 35.569 -0.781 23.941 1.00 48.28 83 PRO A N 1
ATOM 583 C CA . PRO A 1 83 ? 35.817 -0.481 25.341 1.00 48.28 83 PRO A CA 1
ATOM 584 C C . PRO A 1 83 ? 34.729 -1.114 26.235 1.00 48.28 83 PRO A C 1
ATOM 586 O O . PRO A 1 83 ? 33.540 -0.832 26.101 1.00 48.28 83 PRO A O 1
ATOM 589 N N . VAL A 1 84 ? 35.168 -1.960 27.168 1.00 46.84 84 VAL A N 1
ATOM 590 C CA . VAL A 1 84 ? 34.474 -2.389 28.404 1.00 46.84 84 VAL A CA 1
ATOM 591 C C . VAL A 1 84 ? 35.174 -1.607 29.529 1.00 46.84 84 VAL A C 1
ATOM 593 O O . VAL A 1 84 ? 36.407 -1.565 29.457 1.00 46.84 84 VAL A O 1
ATOM 596 N N . PRO A 1 85 ? 34.516 -0.935 30.512 1.00 54.53 85 PRO A N 1
ATOM 597 C CA . PRO A 1 85 ? 33.967 -1.585 31.730 1.00 54.53 85 PRO A CA 1
ATOM 598 C C . PRO A 1 85 ? 32.802 -0.775 32.406 1.00 54.53 85 PRO A C 1
ATOM 600 O O . PRO A 1 85 ? 32.367 0.214 31.819 1.00 54.53 85 PRO A O 1
ATOM 603 N N . PRO A 1 86 ? 32.258 -1.120 33.605 1.00 50.56 86 PRO A N 1
ATOM 604 C CA . PRO A 1 86 ? 32.695 -2.138 34.557 1.00 50.56 86 PRO A CA 1
ATOM 605 C C . PRO A 1 86 ? 31.646 -3.157 35.028 1.00 50.56 86 PRO A C 1
ATOM 607 O O . PRO A 1 86 ? 30.481 -2.870 35.285 1.00 50.56 86 PRO A O 1
ATOM 610 N N . ILE A 1 87 ? 32.178 -4.370 35.183 1.00 50.78 87 ILE A N 1
ATOM 611 C CA . ILE A 1 87 ? 31.975 -5.342 36.262 1.00 50.78 87 ILE A CA 1
ATOM 612 C C . ILE A 1 87 ? 30.936 -4.908 37.305 1.00 50.78 87 ILE A C 1
ATOM 614 O O . ILE A 1 87 ? 31.205 -4.089 38.185 1.00 50.78 87 ILE A O 1
ATOM 618 N N . ARG A 1 88 ? 29.765 -5.548 37.243 1.00 42.44 88 ARG A N 1
ATOM 619 C CA . ARG A 1 88 ? 28.866 -5.671 38.387 1.00 42.44 88 ARG A CA 1
ATOM 620 C C . ARG A 1 88 ? 29.284 -6.907 39.173 1.00 42.44 88 ARG A C 1
ATOM 622 O O . ARG A 1 88 ? 29.294 -8.010 38.639 1.00 42.44 88 ARG A O 1
ATOM 629 N N . VAL A 1 89 ? 29.652 -6.656 40.422 1.00 48.16 89 VAL A N 1
ATOM 630 C CA . VAL A 1 89 ? 30.068 -7.628 41.431 1.00 48.16 89 VAL A CA 1
ATOM 631 C C . VAL A 1 89 ? 29.022 -8.730 41.584 1.00 48.16 89 VAL A C 1
ATOM 633 O O . VAL A 1 89 ? 27.831 -8.466 41.760 1.00 48.16 89 VAL A O 1
ATOM 636 N N . GLU A 1 90 ? 29.516 -9.957 41.522 1.00 49.94 90 GLU A N 1
ATOM 637 C CA . GLU A 1 90 ? 28.845 -11.181 41.919 1.00 49.94 90 GLU A CA 1
ATOM 638 C C . GLU A 1 90 ? 28.704 -11.218 43.444 1.00 49.94 90 GLU A C 1
ATOM 640 O O . GLU A 1 90 ? 29.696 -11.139 44.164 1.00 49.94 90 GLU A O 1
ATOM 645 N N . LEU A 1 91 ? 27.473 -11.355 43.935 1.00 45.00 91 LEU A N 1
ATOM 646 C CA . LEU A 1 91 ? 27.200 -11.919 45.252 1.00 45.00 91 LEU A CA 1
ATOM 647 C C . LEU A 1 91 ? 26.046 -12.911 45.099 1.00 45.00 91 LEU A C 1
ATOM 649 O O . LEU A 1 91 ? 24.915 -12.553 44.771 1.00 45.00 91 LEU A O 1
ATOM 653 N N . LEU A 1 92 ? 26.410 -14.174 45.286 1.00 48.56 92 LEU A N 1
ATOM 654 C CA . LEU A 1 92 ? 25.566 -15.357 45.400 1.00 48.56 92 LEU A CA 1
ATOM 655 C C . LEU A 1 92 ? 24.625 -15.276 46.634 1.00 48.56 92 LEU A C 1
ATOM 657 O O . LEU A 1 92 ? 24.749 -14.366 47.455 1.00 48.56 92 LEU A O 1
ATOM 661 N N . PRO A 1 93 ? 23.633 -16.182 46.734 1.00 56.97 93 PRO A N 1
ATOM 662 C CA . PRO A 1 93 ? 22.311 -15.915 47.290 1.00 56.97 93 PRO A CA 1
ATOM 663 C C . PRO A 1 93 ? 22.209 -16.178 48.797 1.00 56.97 93 PRO A C 1
ATOM 665 O O . PRO A 1 93 ? 22.920 -17.013 49.348 1.00 56.97 93 PRO A O 1
ATOM 668 N N . ALA A 1 94 ? 21.219 -15.551 49.436 1.00 49.25 94 ALA A N 1
ATOM 669 C CA . ALA A 1 94 ? 20.700 -15.979 50.730 1.00 49.25 94 ALA A CA 1
ATOM 670 C C . ALA A 1 94 ? 19.165 -16.023 50.680 1.00 49.25 94 ALA A C 1
ATOM 672 O O . ALA A 1 94 ? 18.486 -15.010 50.529 1.00 49.25 94 ALA A O 1
ATOM 673 N N . SER A 1 95 ? 18.649 -17.246 50.765 1.00 50.84 95 SER A N 1
ATOM 674 C CA . SER A 1 95 ? 17.266 -17.583 51.093 1.00 50.84 95 SER A CA 1
ATOM 675 C C . SER A 1 95 ? 16.976 -17.188 52.545 1.00 50.84 95 SER A C 1
ATOM 677 O O . SER A 1 95 ? 17.854 -17.418 53.368 1.00 50.84 95 SER A O 1
ATOM 679 N N . VAL A 1 96 ? 15.794 -16.630 52.851 1.00 45.72 96 VAL A N 1
ATOM 680 C CA . VAL A 1 96 ? 14.845 -17.101 53.893 1.00 45.72 96 VAL A CA 1
ATOM 681 C C . VA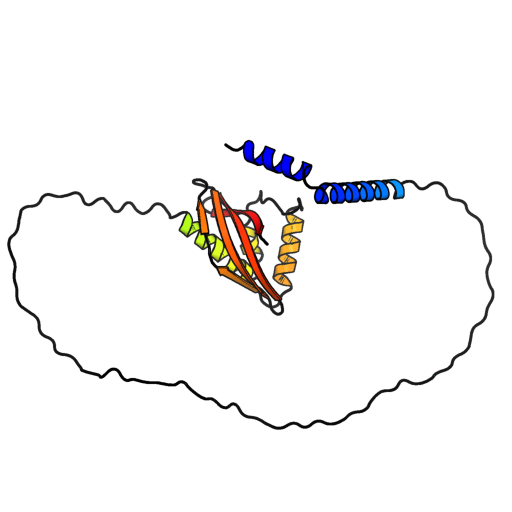L A 1 96 ? 13.616 -16.167 54.013 1.00 45.72 96 VAL A C 1
ATOM 683 O O . VAL A 1 96 ? 13.722 -14.985 54.321 1.00 45.72 96 VAL A O 1
ATOM 686 N N . VAL A 1 97 ? 12.431 -16.741 53.778 1.00 45.91 97 VAL A N 1
ATOM 687 C CA . VAL A 1 97 ? 11.101 -16.379 54.346 1.00 45.91 97 VAL A CA 1
ATOM 688 C C . VAL A 1 97 ? 11.111 -16.759 55.855 1.00 45.91 97 VAL A C 1
ATOM 690 O O . VAL A 1 97 ? 12.023 -17.504 56.218 1.00 45.91 97 VAL A O 1
ATOM 693 N N . PRO A 1 98 ? 10.139 -16.442 56.751 1.00 51.06 98 PRO A N 1
ATOM 694 C CA . PRO A 1 98 ? 8.887 -15.673 56.636 1.00 51.06 98 PRO A CA 1
ATOM 695 C C . PRO A 1 98 ? 8.578 -14.745 57.847 1.00 51.06 98 PRO A C 1
ATOM 697 O O . PRO A 1 98 ? 9.177 -14.865 58.908 1.00 51.06 98 PRO A O 1
ATOM 700 N N . ALA A 1 99 ? 7.558 -13.887 57.748 1.00 43.69 99 ALA A N 1
ATOM 701 C CA . ALA A 1 99 ? 6.755 -13.502 58.916 1.00 43.69 99 ALA A CA 1
ATOM 702 C C . ALA A 1 99 ? 5.394 -12.961 58.474 1.00 43.69 99 ALA A C 1
ATOM 704 O O . ALA A 1 99 ? 5.296 -12.023 57.685 1.00 43.69 99 ALA A O 1
ATOM 705 N N . ALA A 1 100 ? 4.363 -13.617 58.991 1.00 47.72 100 ALA A N 1
ATOM 706 C CA . ALA A 1 100 ? 2.964 -13.286 58.853 1.00 47.72 100 ALA A CA 1
ATOM 707 C C . ALA A 1 100 ? 2.650 -11.880 59.375 1.00 47.72 100 ALA A C 1
ATOM 709 O O . ALA A 1 100 ? 3.226 -11.442 60.363 1.00 47.72 100 ALA A O 1
ATOM 710 N N . ASN A 1 101 ? 1.668 -11.245 58.741 1.00 43.22 101 ASN A N 1
ATOM 711 C CA . ASN A 1 101 ? 0.656 -10.450 59.423 1.00 43.22 101 ASN A CA 1
ATOM 712 C C . ASN A 1 101 ? -0.615 -10.507 58.567 1.00 43.22 101 ASN A C 1
ATOM 714 O O . ASN A 1 101 ? -0.767 -9.773 57.592 1.00 43.22 101 ASN A O 1
ATOM 718 N N . GLU A 1 102 ? -1.510 -11.425 58.927 1.00 51.47 102 GLU A N 1
ATOM 719 C CA . GLU A 1 102 ? -2.930 -11.294 58.605 1.00 51.47 102 GLU A CA 1
ATOM 720 C C . GLU A 1 102 ? -3.496 -10.077 59.347 1.00 51.47 102 GLU A C 1
ATOM 722 O O . GLU A 1 102 ? -3.096 -9.785 60.479 1.00 51.47 102 GLU A O 1
ATOM 727 N N . PRO A 1 103 ? -4.481 -9.398 58.747 1.00 47.59 103 PRO A N 1
ATOM 728 C CA . PRO A 1 103 ? -5.744 -9.332 59.460 1.00 47.59 103 PRO A CA 1
ATOM 729 C C . PRO A 1 103 ? -6.967 -9.567 58.562 1.00 47.59 103 PRO A C 1
ATOM 731 O O . PRO A 1 103 ? -7.207 -8.861 57.589 1.00 47.59 103 PRO A O 1
ATOM 734 N N . VAL A 1 104 ? -7.770 -10.524 59.029 1.00 47.09 104 VAL A N 1
ATOM 735 C CA . VAL A 1 104 ? -9.233 -10.479 59.186 1.00 47.09 104 VAL A CA 1
ATOM 736 C C . VAL A 1 104 ? -10.093 -10.377 57.919 1.00 47.09 104 VAL A C 1
ATOM 738 O O . VAL A 1 104 ? -10.260 -9.335 57.290 1.00 47.09 104 VAL A O 1
ATOM 741 N N . ALA A 1 105 ? -10.760 -11.503 57.664 1.00 48.06 105 ALA A N 1
ATOM 742 C CA . ALA A 1 105 ? -11.881 -11.689 56.762 1.00 48.06 105 ALA A CA 1
ATOM 743 C C . ALA A 1 105 ? -13.019 -10.671 56.979 1.00 48.06 105 ALA A C 1
ATOM 745 O O . ALA A 1 105 ? -13.538 -10.518 58.086 1.00 48.06 105 ALA A O 1
ATOM 746 N N . GLN A 1 106 ? -13.472 -10.062 55.882 1.00 50.25 106 GLN A N 1
ATOM 747 C CA . GLN A 1 106 ? -14.812 -9.488 55.750 1.00 50.25 106 GLN A CA 1
ATOM 748 C C . GLN A 1 106 ? -15.591 -10.270 54.679 1.00 50.25 106 GLN A C 1
ATOM 750 O O . GLN A 1 106 ? -15.008 -10.672 53.669 1.00 50.25 106 GLN A O 1
ATOM 755 N N . PRO A 1 107 ? -16.890 -10.532 54.908 1.00 48.50 107 PRO A N 1
ATOM 756 C CA . PRO A 1 107 ? -17.689 -11.444 54.103 1.00 48.50 107 PRO A CA 1
ATOM 757 C C . PRO A 1 107 ? -17.989 -10.896 52.705 1.00 48.50 107 PRO A C 1
ATOM 759 O O . PRO A 1 107 ? -18.143 -9.694 52.489 1.00 48.50 107 PRO A O 1
ATOM 762 N N . ALA A 1 108 ? -18.090 -11.841 51.772 1.00 52.94 108 ALA A N 1
ATOM 763 C CA . ALA A 1 108 ? -18.344 -11.675 50.354 1.00 52.94 108 ALA A CA 1
ATOM 764 C C . ALA A 1 108 ? -19.437 -10.642 50.030 1.00 52.94 108 ALA A C 1
ATOM 766 O O . ALA A 1 108 ? -20.624 -10.847 50.284 1.00 52.94 108 ALA A O 1
ATOM 767 N N . ARG A 1 109 ? -19.024 -9.572 49.350 1.00 45.19 109 ARG A N 1
ATOM 768 C CA . ARG A 1 109 ? -19.863 -8.881 48.375 1.00 45.19 109 ARG A CA 1
ATOM 769 C C . ARG A 1 109 ? -19.228 -9.143 47.021 1.00 45.19 109 ARG A C 1
ATOM 771 O O . ARG A 1 109 ? -18.185 -8.586 46.694 1.00 45.19 109 ARG A O 1
ATOM 778 N N . GLU A 1 110 ? -19.836 -10.066 46.293 1.00 55.53 110 GLU A N 1
ATOM 779 C CA . GLU A 1 110 ? -19.524 -10.402 44.913 1.00 55.53 110 GLU A CA 1
ATOM 780 C C . GLU A 1 110 ? -19.789 -9.162 44.050 1.00 55.53 110 GLU A C 1
ATOM 782 O O . GLU A 1 110 ? -20.878 -8.935 43.527 1.00 55.53 110 GLU A O 1
ATOM 787 N N . VAL A 1 111 ? -18.789 -8.283 43.978 1.00 46.81 111 VAL A N 1
ATOM 788 C CA . VAL A 1 111 ? -18.703 -7.292 42.916 1.00 46.81 111 VAL A CA 1
ATOM 789 C C . VAL A 1 111 ? -18.363 -8.106 41.689 1.00 46.81 111 VAL A C 1
ATOM 791 O O . VAL A 1 111 ? -17.228 -8.552 41.526 1.00 46.81 111 VAL A O 1
ATOM 794 N N . VAL A 1 112 ? -19.388 -8.352 40.878 1.00 50.59 112 VAL A N 1
ATOM 795 C CA . VAL A 1 112 ? -19.275 -8.861 39.517 1.00 50.59 112 VAL A CA 1
ATOM 796 C C . VAL A 1 112 ? -18.137 -8.086 38.863 1.00 50.59 112 VAL A C 1
ATOM 798 O O . VAL A 1 112 ? -18.266 -6.900 38.552 1.00 50.59 112 VAL A O 1
ATOM 801 N N . ALA A 1 113 ? -16.976 -8.731 38.751 1.00 53.06 113 ALA A N 1
ATOM 802 C CA . ALA A 1 113 ? -15.878 -8.200 37.975 1.00 53.06 113 ALA A CA 1
ATOM 803 C C . ALA A 1 113 ? -16.454 -7.924 36.582 1.00 53.06 113 ALA A C 1
ATOM 805 O O . ALA A 1 113 ? -17.172 -8.789 36.064 1.00 53.06 113 ALA A O 1
ATOM 806 N N . PRO A 1 114 ? -16.207 -6.750 35.971 1.00 51.84 114 PRO A N 1
ATOM 807 C CA . PRO A 1 114 ? -16.595 -6.560 34.590 1.00 51.84 114 PRO A CA 1
ATOM 808 C C . PRO A 1 114 ? -15.937 -7.697 33.820 1.00 51.84 114 PRO A C 1
ATOM 810 O O . PRO A 1 114 ? -14.708 -7.831 33.814 1.00 51.84 114 PRO A O 1
ATOM 813 N N . ALA A 1 115 ? -16.777 -8.569 33.256 1.00 50.22 115 ALA A N 1
ATOM 814 C CA . ALA A 1 115 ? -16.348 -9.582 32.321 1.00 50.22 115 ALA A CA 1
ATOM 815 C C . ALA A 1 115 ? -15.375 -8.891 31.373 1.00 50.22 115 ALA A C 1
ATOM 817 O O . ALA A 1 115 ? -15.692 -7.822 30.844 1.00 50.22 115 ALA A O 1
ATOM 818 N N . LYS A 1 116 ? -14.170 -9.451 31.233 1.00 49.62 116 LYS A N 1
ATOM 819 C CA . LYS A 1 116 ? -13.237 -9.046 30.188 1.00 49.62 116 LYS A CA 1
ATOM 820 C C . LYS A 1 116 ? -14.010 -9.171 28.885 1.00 49.62 116 LYS A C 1
ATOM 822 O O . LYS A 1 116 ? -14.163 -10.264 28.350 1.00 49.62 116 LYS A O 1
ATOM 827 N N . VAL A 1 117 ? -14.567 -8.053 28.433 1.00 43.81 117 VAL A N 1
ATOM 828 C CA . VAL A 1 117 ? -15.072 -7.900 27.085 1.00 43.81 117 VAL A CA 1
ATOM 829 C C . VAL A 1 117 ? -13.844 -8.216 26.256 1.00 43.81 117 VAL A C 1
ATOM 831 O O . VAL A 1 117 ? -12.837 -7.515 26.383 1.00 43.81 117 VAL A O 1
ATOM 834 N N . ASN A 1 118 ? -13.863 -9.329 25.520 1.00 48.94 118 ASN A N 1
ATOM 835 C CA . ASN A 1 118 ? -12.859 -9.553 24.490 1.00 48.94 118 ASN A CA 1
ATOM 836 C C . ASN A 1 118 ? -12.740 -8.222 23.743 1.00 48.94 118 ASN A C 1
ATOM 838 O O . ASN A 1 118 ? -13.780 -7.732 23.285 1.00 48.94 118 ASN A O 1
ATOM 842 N N . PRO A 1 119 ? -11.555 -7.584 23.698 1.00 47.41 119 PRO A N 1
ATOM 843 C CA . PRO A 1 119 ? -11.429 -6.344 22.964 1.00 47.41 119 PRO A CA 1
ATOM 844 C C . PRO A 1 119 ? -11.932 -6.646 21.557 1.00 47.41 119 PRO A C 1
ATOM 846 O O . PRO A 1 119 ? -11.523 -7.640 20.947 1.00 47.41 119 PRO A O 1
ATOM 849 N N . ALA A 1 120 ? -12.906 -5.857 21.095 1.00 52.53 120 ALA A N 1
ATOM 850 C CA . ALA A 1 120 ? -13.306 -5.888 19.699 1.00 52.53 120 ALA A CA 1
ATOM 851 C C . ALA A 1 120 ? -12.016 -5.887 18.866 1.00 52.53 120 ALA A C 1
ATOM 853 O O . ALA A 1 120 ? -11.081 -5.185 19.261 1.00 52.53 120 ALA A O 1
ATOM 854 N N . PRO A 1 121 ? -11.916 -6.689 17.791 1.00 59.91 121 PRO A N 1
ATOM 855 C CA . PRO A 1 121 ? -10.690 -6.766 17.017 1.00 59.91 121 PRO A CA 1
ATOM 856 C C . PRO A 1 121 ? -10.228 -5.350 16.700 1.00 59.91 121 PRO A C 1
ATOM 858 O O . PRO A 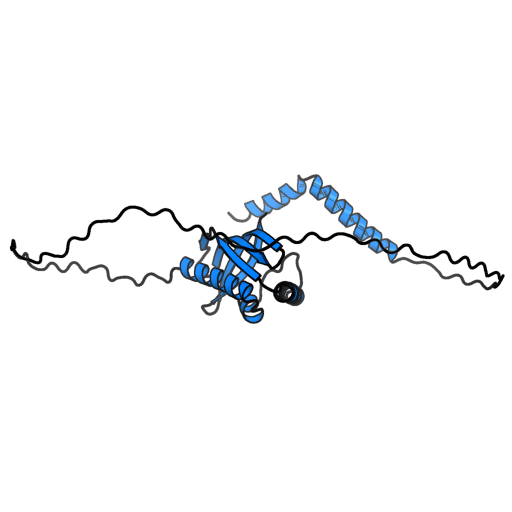1 121 ? -10.962 -4.573 16.079 1.00 59.91 121 PRO A O 1
ATOM 861 N N . ASP A 1 122 ? -9.050 -4.997 17.216 1.00 84.00 122 ASP A N 1
ATOM 862 C CA . ASP A 1 122 ? -8.506 -3.661 17.076 1.00 84.00 122 ASP A CA 1
ATOM 863 C C . ASP A 1 122 ? -8.289 -3.434 15.583 1.00 84.00 122 ASP A C 1
ATOM 865 O O . ASP A 1 122 ? -7.290 -3.865 15.009 1.00 84.00 122 ASP A O 1
ATOM 869 N N . THR A 1 123 ? -9.242 -2.761 14.935 1.00 86.56 123 THR A N 1
ATOM 870 C CA . THR A 1 123 ? -9.211 -2.462 13.496 1.00 86.56 123 THR A CA 1
ATOM 871 C C . THR A 1 123 ? -7.868 -1.831 13.127 1.00 86.56 123 THR A C 1
ATOM 873 O O . THR A 1 123 ? -7.242 -2.195 12.133 1.00 86.56 123 THR A O 1
ATOM 876 N N . ASN A 1 124 ? -7.346 -0.977 14.012 1.00 89.94 124 ASN A N 1
ATOM 877 C CA . ASN A 1 124 ? -6.016 -0.391 13.895 1.00 89.94 124 ASN A CA 1
ATOM 878 C C . ASN A 1 124 ? -4.889 -1.435 13.844 1.00 89.94 124 ASN A C 1
ATOM 880 O O . ASN A 1 124 ? -3.970 -1.285 13.041 1.00 89.94 124 ASN A O 1
ATOM 884 N N . ALA A 1 125 ? -4.940 -2.473 14.681 1.00 92.00 125 ALA A N 1
ATOM 885 C CA . ALA A 1 125 ? -3.953 -3.547 14.694 1.00 92.00 125 ALA A CA 1
ATOM 886 C C . ALA A 1 125 ? -4.054 -4.423 13.437 1.00 92.00 125 ALA A C 1
ATOM 888 O O . ALA A 1 125 ? -3.020 -4.747 12.850 1.00 92.00 125 ALA A O 1
ATOM 889 N N . GLU A 1 126 ? -5.271 -4.739 12.980 1.00 92.75 126 GLU A N 1
ATOM 890 C CA . GLU A 1 126 ? -5.495 -5.488 11.737 1.00 92.75 126 GLU A CA 1
ATOM 891 C C . GLU A 1 126 ? -4.924 -4.745 10.522 1.00 92.75 126 GLU A C 1
ATOM 893 O O . GLU A 1 126 ? -4.142 -5.312 9.761 1.00 92.75 126 GLU A O 1
ATOM 898 N N . ILE A 1 127 ? -5.244 -3.456 10.368 1.00 94.75 127 ILE A N 1
ATOM 899 C CA . ILE A 1 127 ? -4.740 -2.627 9.262 1.00 94.75 127 ILE A CA 1
ATOM 900 C C . ILE A 1 127 ? -3.231 -2.443 9.372 1.00 94.75 127 ILE A C 1
ATOM 902 O O . ILE A 1 127 ? -2.525 -2.460 8.361 1.00 94.75 127 ILE A O 1
ATOM 906 N N . ALA A 1 128 ? -2.707 -2.275 10.589 1.00 95.00 128 ALA A N 1
ATOM 907 C CA . ALA A 1 128 ? -1.272 -2.175 10.787 1.00 95.00 128 ALA A CA 1
ATOM 908 C C . ALA A 1 128 ? -0.557 -3.472 10.393 1.00 95.00 128 ALA A C 1
ATOM 910 O O . ALA A 1 128 ? 0.509 -3.399 9.783 1.00 95.00 128 ALA A O 1
ATOM 911 N N . SER A 1 129 ? -1.139 -4.640 10.690 1.00 95.75 129 SER A N 1
ATOM 912 C CA . SER A 1 129 ? -0.632 -5.920 10.188 1.00 95.75 129 SER A CA 1
ATOM 913 C C . SER A 1 129 ? -0.710 -5.973 8.671 1.00 95.75 129 SER A C 1
ATOM 915 O O . SER A 1 129 ? 0.329 -6.097 8.034 1.00 95.75 129 SER A O 1
ATOM 917 N N . ALA A 1 130 ? -1.890 -5.742 8.088 1.00 96.31 130 ALA A N 1
ATOM 918 C CA . ALA A 1 130 ? -2.100 -5.790 6.643 1.00 96.31 130 ALA A CA 1
ATOM 919 C C . ALA A 1 130 ? -1.139 -4.863 5.878 1.00 96.31 130 ALA A C 1
ATOM 921 O O . ALA A 1 130 ? -0.589 -5.241 4.847 1.00 96.31 130 ALA A O 1
ATOM 922 N N . THR A 1 131 ? -0.860 -3.670 6.413 1.00 96.69 131 THR A N 1
ATOM 923 C CA . THR A 1 131 ? 0.104 -2.730 5.821 1.00 96.69 131 THR A CA 1
ATOM 924 C C . THR A 1 131 ? 1.537 -3.273 5.889 1.00 96.69 131 THR A C 1
ATOM 926 O O . THR A 1 131 ? 2.297 -3.133 4.930 1.00 96.69 131 THR A O 1
ATOM 929 N N . ARG A 1 132 ? 1.933 -3.920 6.994 1.00 97.19 132 ARG A N 1
ATOM 930 C CA . ARG A 1 132 ? 3.249 -4.574 7.099 1.00 97.19 132 ARG A CA 1
ATOM 931 C C . ARG A 1 132 ? 3.351 -5.795 6.188 1.00 97.19 132 ARG A C 1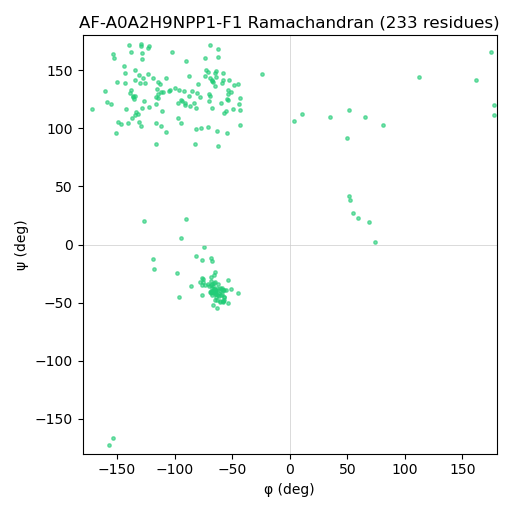
ATOM 933 O O . ARG A 1 132 ? 4.381 -5.957 5.541 1.00 97.19 132 ARG A O 1
ATOM 940 N N . ASP A 1 133 ? 2.297 -6.597 6.090 1.00 97.81 133 ASP A N 1
ATOM 941 C CA . ASP A 1 133 ? 2.241 -7.778 5.225 1.00 97.81 133 ASP A CA 1
ATOM 942 C C . ASP A 1 133 ? 2.315 -7.385 3.745 1.00 97.81 133 ASP A C 1
ATOM 944 O O . ASP A 1 133 ? 3.059 -7.995 2.978 1.00 97.81 133 ASP A O 1
ATOM 948 N N . TRP A 1 134 ? 1.657 -6.289 3.360 1.00 97.44 134 TRP A N 1
ATOM 949 C CA . TRP A 1 134 ? 1.800 -5.669 2.041 1.00 97.44 134 TRP A CA 1
ATOM 950 C C . TRP A 1 134 ? 3.250 -5.258 1.745 1.00 97.44 134 TRP A C 1
ATOM 952 O O . TRP A 1 134 ? 3.797 -5.603 0.694 1.00 97.44 134 TRP A O 1
ATOM 962 N N . ALA A 1 135 ? 3.918 -4.571 2.680 1.00 96.81 135 ALA A N 1
ATOM 963 C CA . ALA A 1 135 ? 5.325 -4.196 2.511 1.00 96.81 135 ALA A CA 1
ATOM 964 C C . ALA A 1 135 ? 6.257 -5.413 2.484 1.00 96.81 135 ALA A C 1
ATOM 966 O O . ALA A 1 135 ? 7.267 -5.400 1.771 1.00 96.81 135 ALA A O 1
ATOM 967 N N . LYS A 1 136 ? 5.921 -6.470 3.229 1.00 97.44 136 LYS A N 1
ATOM 968 C CA . LYS A 1 136 ? 6.651 -7.735 3.215 1.00 97.44 136 LYS A CA 1
ATOM 969 C C . LYS A 1 136 ? 6.513 -8.422 1.859 1.00 97.44 136 LYS A C 1
ATOM 971 O O . LYS A 1 136 ? 7.533 -8.710 1.246 1.00 97.44 136 LYS A O 1
ATOM 976 N N . ALA A 1 137 ? 5.293 -8.599 1.351 1.00 97.00 137 ALA A N 1
ATOM 977 C CA . ALA A 1 137 ? 5.044 -9.193 0.038 1.00 97.00 137 ALA A CA 1
ATOM 978 C C . ALA A 1 137 ? 5.761 -8.422 -1.081 1.00 97.00 137 ALA A C 1
ATOM 980 O O . ALA A 1 137 ? 6.352 -9.028 -1.976 1.00 97.00 137 ALA A O 1
ATOM 981 N N . TRP A 1 138 ? 5.781 -7.087 -0.991 1.00 95.50 138 TRP A N 1
ATOM 982 C CA . TRP A 1 138 ? 6.554 -6.254 -1.907 1.00 95.50 138 TRP A CA 1
ATOM 983 C C . TRP A 1 138 ? 8.069 -6.491 -1.760 1.00 95.50 138 TRP A C 1
ATOM 985 O O . TRP A 1 138 ? 8.758 -6.713 -2.756 1.00 95.50 138 TRP A O 1
ATOM 995 N N . SER A 1 139 ? 8.603 -6.503 -0.537 1.00 95.81 139 SER A N 1
ATOM 996 C CA . SER A 1 139 ? 10.032 -6.767 -0.289 1.00 95.81 139 SER A CA 1
ATOM 997 C C . SER A 1 139 ? 10.469 -8.154 -0.772 1.00 95.81 139 SER A C 1
ATOM 999 O O . SER A 1 139 ? 11.548 -8.299 -1.341 1.00 95.81 139 SER A O 1
ATOM 1001 N N . ASP A 1 140 ? 9.603 -9.155 -0.616 1.00 96.19 140 ASP A N 1
ATOM 1002 C CA . ASP A 1 140 ? 9.821 -10.531 -1.071 1.00 96.19 140 ASP A CA 1
ATOM 1003 C C . ASP A 1 140 ? 9.683 -10.685 -2.599 1.00 96.19 140 ASP A C 1
ATOM 1005 O O . ASP A 1 140 ? 9.857 -11.784 -3.123 1.00 96.19 140 ASP A O 1
ATOM 1009 N N . LYS A 1 141 ? 9.340 -9.610 -3.327 1.00 95.00 141 LYS A N 1
ATOM 1010 C CA . LYS A 1 141 ? 9.005 -9.632 -4.762 1.00 95.00 141 LYS A CA 1
ATOM 1011 C C . LYS A 1 141 ? 7.879 -10.623 -5.098 1.00 95.00 141 LYS A C 1
ATOM 1013 O O . LYS A 1 141 ? 7.801 -11.125 -6.218 1.00 95.00 141 LYS A O 1
ATOM 1018 N N . ASN A 1 142 ? 6.985 -10.903 -4.148 1.00 96.06 142 ASN A N 1
ATOM 1019 C CA . ASN A 1 142 ? 5.855 -11.802 -4.355 1.00 96.06 142 ASN A CA 1
ATOM 1020 C C . ASN A 1 142 ? 4.709 -11.042 -5.029 1.00 96.06 142 ASN A C 1
ATOM 1022 O O . ASN A 1 142 ? 3.820 -10.517 -4.360 1.00 96.06 142 ASN A O 1
ATOM 1026 N N . VAL A 1 143 ? 4.745 -10.981 -6.363 1.00 94.19 143 VAL A N 1
ATOM 1027 C CA . VAL A 1 143 ? 3.790 -10.216 -7.181 1.00 94.19 143 VAL A CA 1
ATOM 1028 C C . VAL A 1 143 ? 2.349 -10.652 -6.914 1.00 94.19 143 VAL A C 1
ATOM 1030 O O . VAL A 1 143 ? 1.492 -9.807 -6.681 1.00 94.19 143 VAL A O 1
ATOM 1033 N N . LYS A 1 144 ? 2.087 -11.964 -6.855 1.00 94.56 144 LYS A N 1
ATOM 1034 C CA . LYS A 1 144 ? 0.738 -12.500 -6.624 1.00 94.56 144 LYS A CA 1
ATOM 1035 C C . LYS A 1 144 ? 0.161 -12.049 -5.281 1.00 94.56 144 LYS A C 1
ATOM 1037 O O . LYS A 1 144 ? -0.971 -11.579 -5.235 1.00 94.56 144 LYS A O 1
ATOM 1042 N N . GLN A 1 145 ? 0.926 -12.181 -4.195 1.00 95.88 145 GLN A N 1
ATOM 1043 C CA . GLN A 1 145 ? 0.474 -11.741 -2.869 1.00 95.88 145 GLN A CA 1
ATOM 1044 C C . GLN A 1 145 ? 0.372 -10.219 -2.786 1.00 95.88 145 GLN A C 1
ATOM 1046 O O . GLN A 1 145 ? -0.600 -9.704 -2.248 1.00 95.88 145 GLN A O 1
ATOM 1051 N N . TYR A 1 146 ? 1.333 -9.496 -3.364 1.00 95.81 146 TYR A N 1
ATOM 1052 C CA . TYR A 1 146 ? 1.324 -8.036 -3.411 1.00 95.81 146 TYR A CA 1
ATOM 1053 C C . TYR A 1 146 ? 0.067 -7.491 -4.104 1.00 95.81 146 TYR A C 1
ATOM 1055 O O . TYR A 1 146 ? -0.607 -6.630 -3.544 1.00 95.81 146 TYR A O 1
ATOM 1063 N N . LEU A 1 147 ? -0.284 -8.019 -5.281 1.00 94.81 147 LEU A N 1
ATOM 1064 C CA . LEU A 1 147 ? -1.477 -7.603 -6.022 1.00 94.81 147 LEU A CA 1
ATOM 1065 C C . LEU A 1 147 ? -2.781 -8.020 -5.323 1.00 94.81 147 LEU A C 1
ATOM 1067 O O . LEU A 1 147 ? -3.768 -7.300 -5.418 1.00 94.81 147 LEU A O 1
ATOM 1071 N N . ALA A 1 148 ? -2.782 -9.109 -4.544 1.00 95.31 148 ALA A N 1
ATOM 1072 C CA . ALA A 1 148 ? -3.955 -9.556 -3.783 1.00 95.31 148 ALA A CA 1
ATOM 1073 C C . ALA A 1 148 ? -4.362 -8.612 -2.634 1.00 95.31 148 ALA A C 1
ATOM 1075 O O . ALA A 1 148 ? -5.466 -8.742 -2.096 1.00 95.31 148 ALA A O 1
ATOM 1076 N N . PHE A 1 149 ? -3.490 -7.672 -2.249 1.00 96.56 149 PHE A N 1
ATOM 1077 C CA . PHE A 1 149 ? -3.849 -6.590 -1.334 1.00 96.56 149 PHE A CA 1
ATOM 1078 C C . PHE A 1 149 ? -4.678 -5.499 -2.005 1.00 96.56 149 PHE A C 1
ATOM 1080 O O . PHE A 1 149 ? -5.219 -4.681 -1.281 1.00 96.56 149 PHE A O 1
ATOM 1087 N N . TYR A 1 150 ? -4.784 -5.438 -3.333 1.00 96.12 150 TYR A N 1
ATOM 1088 C CA . TYR A 1 150 ? -5.507 -4.374 -4.033 1.00 96.12 150 TYR A CA 1
ATOM 1089 C C . TYR A 1 150 ? -6.922 -4.831 -4.395 1.00 96.12 150 TYR A C 1
ATOM 1091 O O . TYR A 1 150 ? -7.098 -5.810 -5.118 1.00 96.12 150 TYR A O 1
ATOM 1099 N N . ALA A 1 151 ? -7.926 -4.099 -3.914 1.00 94.94 151 ALA A N 1
ATOM 1100 C CA . ALA A 1 151 ? -9.343 -4.400 -4.125 1.00 94.94 151 ALA A CA 1
ATOM 1101 C C . ALA A 1 151 ? -9.711 -4.304 -5.600 1.00 94.94 151 ALA A C 1
ATOM 1103 O O . ALA A 1 151 ? -9.176 -3.418 -6.242 1.00 94.94 151 ALA A O 1
ATOM 1104 N N . ASP A 1 152 ? -10.604 -5.136 -6.144 1.00 90.81 152 ASP A N 1
ATOM 1105 C CA . ASP A 1 152 ? -10.925 -5.183 -7.591 1.00 90.81 152 ASP A CA 1
ATOM 1106 C C . ASP A 1 152 ? -11.332 -3.830 -8.210 1.00 90.81 152 ASP A C 1
ATOM 1108 O O . ASP A 1 152 ? -10.993 -3.533 -9.356 1.00 90.81 152 ASP A O 1
ATOM 1112 N N . ASP A 1 153 ? -11.952 -2.962 -7.416 1.00 90.44 153 ASP A N 1
ATOM 1113 C CA . ASP A 1 153 ? -12.340 -1.584 -7.740 1.00 90.44 153 ASP A CA 1
ATOM 1114 C C . ASP A 1 153 ? -11.254 -0.539 -7.412 1.00 90.44 153 ASP A C 1
ATOM 1116 O O . ASP A 1 153 ? -11.552 0.641 -7.233 1.00 90.44 153 ASP A O 1
ATOM 1120 N N . PHE A 1 154 ? -9.990 -0.958 -7.315 1.00 92.06 154 PHE A N 1
ATOM 1121 C CA . PHE A 1 154 ? -8.852 -0.083 -7.043 1.00 92.06 154 PHE A CA 1
ATOM 1122 C C . PHE A 1 154 ? -8.797 1.089 -8.026 1.00 92.06 154 PHE A C 1
ATOM 1124 O O . PHE A 1 154 ? -8.704 0.902 -9.244 1.00 92.06 154 PHE A O 1
ATOM 1131 N N . ASN A 1 155 ? -8.779 2.303 -7.476 1.00 88.94 155 ASN A N 1
ATOM 1132 C CA . ASN A 1 155 ? -8.627 3.519 -8.252 1.00 88.94 155 ASN A CA 1
ATOM 1133 C C . ASN A 1 155 ? -7.161 3.689 -8.657 1.00 88.94 155 ASN A C 1
ATOM 1135 O O . ASN A 1 155 ? -6.306 4.117 -7.873 1.00 88.94 155 ASN A O 1
ATOM 1139 N N . THR A 1 156 ? -6.864 3.321 -9.897 1.00 86.56 156 THR A N 1
ATOM 1140 C CA . THR A 1 156 ? -5.525 3.422 -10.460 1.00 86.56 156 THR A CA 1
ATOM 1141 C C . THR A 1 156 ? -5.099 4.885 -10.626 1.00 86.56 156 THR A C 1
ATOM 1143 O O . THR A 1 156 ? -5.879 5.738 -11.061 1.00 86.56 156 THR A O 1
ATOM 1146 N N . PRO A 1 157 ? -3.825 5.212 -10.349 1.00 82.12 157 PRO A N 1
ATOM 1147 C CA . PRO A 1 157 ? -3.309 6.553 -10.597 1.00 82.12 157 PRO A CA 1
ATOM 1148 C C . PRO A 1 157 ? -3.460 6.960 -12.070 1.00 82.12 157 PRO A C 1
ATOM 1150 O O . PRO A 1 157 ? -3.212 6.157 -12.971 1.00 82.12 157 PRO A O 1
ATOM 1153 N N . ASN A 1 158 ? -3.798 8.229 -12.313 1.00 80.62 158 ASN A N 1
ATOM 1154 C CA . ASN A 1 158 ? -3.890 8.839 -13.648 1.00 80.62 158 ASN A CA 1
ATOM 1155 C C . ASN A 1 158 ? -4.895 8.168 -14.613 1.00 80.62 158 ASN A C 1
ATOM 1157 O O . ASN A 1 158 ? -4.736 8.291 -15.825 1.00 80.62 158 ASN A O 1
ATOM 1161 N N . GLY A 1 159 ? -5.908 7.453 -14.108 1.00 81.62 159 GLY A N 1
ATOM 1162 C CA . GLY A 1 159 ? -6.931 6.811 -14.948 1.00 81.62 159 GLY A CA 1
ATOM 1163 C C . GLY A 1 159 ? -6.412 5.631 -15.778 1.00 81.62 159 GLY A C 1
ATOM 1164 O O . GLY A 1 159 ? -7.015 5.262 -16.784 1.00 81.62 159 GLY A O 1
ATOM 1165 N N . GLN A 1 160 ? -5.275 5.049 -15.392 1.00 87.06 160 GLN A N 1
ATOM 1166 C CA . GLN A 1 160 ? -4.666 3.930 -16.105 1.00 87.06 160 GLN A CA 1
ATOM 1167 C C . GLN A 1 160 ? -5.530 2.662 -16.005 1.00 87.06 160 GLN A C 1
ATOM 1169 O O . GLN A 1 160 ? -6.046 2.345 -14.940 1.00 87.06 160 GLN A O 1
ATOM 1174 N N . ALA A 1 161 ? -5.643 1.865 -17.069 1.00 90.56 161 ALA A N 1
ATOM 1175 C CA . ALA A 1 161 ? -6.319 0.569 -16.970 1.00 90.56 161 ALA A CA 1
ATOM 1176 C C . ALA A 1 161 ? -5.638 -0.336 -15.923 1.00 90.56 161 ALA A C 1
ATOM 1178 O O . ALA A 1 161 ? -4.406 -0.408 -15.864 1.00 90.56 161 ALA A O 1
ATOM 1179 N N . ARG A 1 162 ? -6.431 -1.064 -15.126 1.00 89.88 162 ARG A N 1
ATOM 1180 C CA . ARG A 1 162 ? -5.916 -1.918 -14.044 1.00 89.88 162 ARG A CA 1
ATOM 1181 C C . ARG A 1 162 ? -4.855 -2.908 -14.515 1.00 89.88 162 ARG A C 1
ATOM 1183 O O . ARG A 1 162 ? -3.764 -2.914 -13.958 1.00 89.88 162 ARG A O 1
ATOM 1190 N N . GLY A 1 163 ? -5.121 -3.661 -15.582 1.00 91.56 163 GLY A N 1
ATOM 1191 C CA . GLY A 1 163 ? -4.153 -4.633 -16.106 1.00 91.56 163 GLY A CA 1
ATOM 1192 C C . GLY A 1 163 ? -2.817 -3.995 -16.510 1.00 91.56 163 GLY A C 1
ATOM 1193 O O . GLY A 1 163 ? -1.755 -4.536 -16.222 1.00 91.56 163 GLY A O 1
ATOM 1194 N N . ALA A 1 164 ? -2.841 -2.788 -17.088 1.00 91.81 164 ALA A N 1
ATOM 1195 C CA . ALA A 1 164 ? -1.615 -2.054 -17.403 1.00 91.81 164 ALA A CA 1
ATOM 1196 C C . ALA A 1 164 ? -0.867 -1.604 -16.134 1.00 91.81 164 ALA A C 1
ATOM 1198 O O . ALA A 1 164 ? 0.362 -1.545 -16.113 1.00 91.81 164 ALA A O 1
ATOM 1199 N N . TRP A 1 165 ? -1.595 -1.265 -15.064 1.00 93.56 165 TRP A N 1
ATOM 1200 C CA . TRP A 1 165 ? -1.011 -0.918 -13.762 1.00 93.56 165 TRP A CA 1
ATOM 1201 C C . TRP A 1 165 ? -0.364 -2.117 -13.081 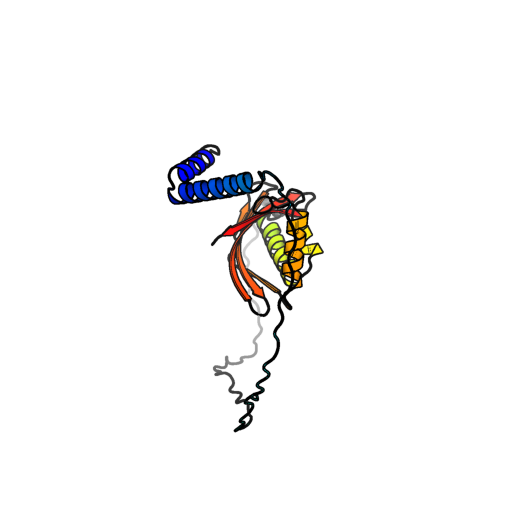1.00 93.56 165 TRP A C 1
ATOM 1203 O O . TRP A 1 165 ? 0.757 -1.991 -12.584 1.00 93.56 165 TRP A O 1
ATOM 1213 N N . GLU A 1 166 ? -1.012 -3.276 -13.133 1.00 93.00 166 GLU A N 1
ATOM 1214 C CA . GLU A 1 166 ? -0.470 -4.528 -12.609 1.00 93.00 166 GLU A CA 1
ATOM 1215 C C . GLU A 1 166 ? 0.803 -4.928 -13.362 1.00 93.00 166 GLU A C 1
ATOM 1217 O O . GLU A 1 166 ? 1.832 -5.137 -12.723 1.00 93.00 166 GLU A O 1
ATOM 1222 N N . ALA A 1 167 ? 0.787 -4.894 -14.699 1.00 92.88 167 ALA A N 1
ATOM 1223 C CA . ALA A 1 167 ? 1.960 -5.197 -15.524 1.00 92.88 167 ALA A CA 1
ATOM 1224 C C . ALA A 1 167 ? 3.144 -4.252 -15.240 1.00 92.88 167 ALA A C 1
ATOM 1226 O O . ALA A 1 167 ? 4.286 -4.689 -15.088 1.00 92.88 167 ALA A O 1
ATOM 1227 N N . LEU A 1 168 ? 2.885 -2.945 -15.099 1.00 91.75 168 LEU A N 1
ATOM 1228 C CA . LEU A 1 168 ? 3.921 -1.970 -14.742 1.00 91.75 168 LEU A CA 1
ATOM 1229 C C . LEU A 1 168 ? 4.496 -2.232 -13.343 1.00 91.75 168 LEU A C 1
ATOM 1231 O O . LEU A 1 168 ? 5.694 -2.050 -13.112 1.00 91.75 168 LEU A O 1
ATOM 1235 N N . ARG A 1 169 ? 3.647 -2.607 -12.380 1.00 92.00 169 ARG A N 1
ATOM 1236 C CA . ARG A 1 169 ? 4.087 -2.947 -11.023 1.00 92.00 169 ARG A CA 1
ATOM 1237 C C . ARG A 1 169 ? 4.906 -4.228 -11.021 1.00 92.00 169 ARG A C 1
ATOM 1239 O O . ARG A 1 169 ? 5.951 -4.245 -10.380 1.00 92.00 169 ARG A O 1
ATOM 1246 N N . GLU A 1 170 ? 4.478 -5.246 -11.753 1.00 93.62 170 GLU A N 1
ATOM 1247 C CA . GLU A 1 170 ? 5.197 -6.506 -11.908 1.00 93.62 170 GLU A CA 1
ATOM 1248 C C . GLU A 1 170 ? 6.603 -6.291 -12.479 1.00 93.62 170 GLU A C 1
ATOM 1250 O O . GLU A 1 170 ? 7.577 -6.725 -11.861 1.00 93.62 170 GLU A O 1
ATOM 1255 N N . ASP A 1 171 ? 6.747 -5.534 -13.571 1.00 92.06 171 ASP A N 1
ATOM 1256 C CA . ASP A 1 171 ? 8.065 -5.177 -14.117 1.00 92.06 171 ASP A CA 1
ATOM 1257 C C . ASP A 1 171 ? 8.933 -4.461 -13.064 1.00 92.06 171 ASP A C 1
ATOM 1259 O O . ASP A 1 171 ? 10.076 -4.838 -12.785 1.00 92.06 171 ASP A O 1
ATOM 1263 N N . ARG A 1 172 ? 8.369 -3.460 -12.379 1.00 89.56 172 ARG A N 1
ATOM 1264 C CA . ARG A 1 172 ? 9.097 -2.695 -11.354 1.00 89.56 172 ARG A CA 1
ATOM 1265 C C . ARG A 1 172 ? 9.504 -3.533 -10.147 1.00 89.56 172 ARG A C 1
ATOM 1267 O O . ARG A 1 172 ? 10.537 -3.236 -9.544 1.00 89.56 172 ARG A O 1
ATOM 1274 N N . LEU A 1 173 ? 8.711 -4.537 -9.780 1.00 90.94 173 LEU A N 1
ATOM 1275 C CA . LEU A 1 173 ? 9.027 -5.466 -8.699 1.00 90.94 173 LEU A CA 1
ATOM 1276 C C . LEU A 1 173 ? 10.072 -6.499 -9.132 1.00 90.94 173 LEU A C 1
ATOM 1278 O O . LEU A 1 173 ? 10.904 -6.891 -8.318 1.00 90.94 173 LEU A O 1
ATOM 1282 N N . THR A 1 174 ? 10.059 -6.938 -10.390 1.00 91.44 174 THR A N 1
ATOM 1283 C CA . THR A 1 174 ? 10.908 -8.037 -10.873 1.00 91.44 174 THR A CA 1
ATOM 1284 C C . THR A 1 174 ? 12.298 -7.582 -11.315 1.00 91.44 174 THR A C 1
ATOM 1286 O O . THR A 1 174 ? 13.263 -8.293 -11.015 1.00 91.44 174 THR A O 1
ATOM 1289 N N . ARG A 1 175 ? 12.434 -6.393 -11.926 1.00 91.25 175 ARG A N 1
ATOM 1290 C CA . ARG A 1 175 ? 13.721 -5.862 -12.427 1.00 91.25 175 ARG A CA 1
ATOM 1291 C C . ARG A 1 175 ? 14.830 -5.741 -11.371 1.00 91.25 175 ARG A C 1
ATOM 1293 O O . ARG A 1 175 ? 15.970 -6.086 -11.686 1.00 91.25 175 ARG A O 1
ATOM 1300 N N . PRO A 1 176 ? 14.596 -5.226 -10.145 1.00 91.12 176 PRO A N 1
ATOM 1301 C CA . PRO A 1 176 ? 15.664 -5.105 -9.158 1.00 91.12 176 PRO A CA 1
ATOM 1302 C C . PRO A 1 176 ? 16.113 -6.475 -8.645 1.00 91.12 176 PRO A C 1
ATOM 1304 O O . PRO A 1 176 ? 15.286 -7.357 -8.404 1.00 91.12 176 PRO A O 1
ATOM 1307 N N . LYS A 1 177 ? 17.416 -6.648 -8.384 1.00 92.25 177 LYS A N 1
ATOM 1308 C CA . LYS A 1 177 ? 17.931 -7.895 -7.785 1.00 92.25 177 LYS A CA 1
ATOM 1309 C C . LYS A 1 177 ? 17.364 -8.119 -6.380 1.00 92.25 177 LYS A C 1
ATOM 1311 O O . LYS A 1 177 ? 17.044 -9.245 -6.022 1.00 92.25 177 LYS A O 1
ATOM 1316 N N . SER A 1 178 ? 17.207 -7.046 -5.609 1.00 93.62 178 SER A N 1
ATOM 1317 C CA . SER A 1 178 ? 16.632 -7.062 -4.263 1.00 93.62 178 SER A CA 1
ATOM 1318 C C . SER A 1 178 ? 15.789 -5.817 -4.009 1.00 93.62 178 SER A C 1
ATOM 1320 O O . SER A 1 178 ? 16.099 -4.736 -4.520 1.00 93.62 178 SER A O 1
ATOM 1322 N N . ILE A 1 179 ? 14.732 -5.979 -3.210 1.00 94.81 179 ILE A N 1
ATOM 1323 C CA . ILE A 1 179 ? 13.839 -4.908 -2.765 1.00 94.81 179 ILE A CA 1
ATOM 1324 C C . ILE A 1 179 ? 13.687 -5.004 -1.245 1.00 94.81 179 ILE A C 1
ATOM 1326 O O . ILE A 1 179 ? 13.575 -6.085 -0.679 1.00 94.81 179 ILE A O 1
ATOM 1330 N N . ARG A 1 180 ? 13.692 -3.857 -0.570 1.00 96.12 180 ARG A N 1
ATOM 1331 C CA . ARG A 1 180 ? 13.326 -3.719 0.835 1.00 96.12 180 ARG A CA 1
ATOM 1332 C C . ARG A 1 180 ? 12.417 -2.515 0.988 1.00 96.12 180 ARG A C 1
ATOM 1334 O O . ARG A 1 180 ? 12.786 -1.398 0.626 1.00 96.12 180 ARG A O 1
ATOM 1341 N N . VAL A 1 181 ? 11.257 -2.752 1.578 1.00 96.62 181 VAL A N 1
ATOM 1342 C CA . VAL A 1 181 ? 10.257 -1.734 1.876 1.00 96.62 181 VAL A CA 1
ATOM 1343 C C . VAL A 1 181 ? 10.099 -1.655 3.386 1.00 96.62 181 VAL A C 1
ATOM 1345 O O . VAL A 1 181 ? 9.518 -2.533 4.014 1.00 96.62 181 VAL A O 1
ATOM 1348 N N . GLY A 1 182 ? 10.658 -0.604 3.978 1.00 96.56 182 GLY A N 1
ATOM 1349 C CA . GLY A 1 182 ? 10.428 -0.257 5.375 1.00 96.56 182 GLY A CA 1
ATOM 1350 C C . GLY A 1 182 ? 9.194 0.627 5.518 1.00 96.56 182 GLY A C 1
ATOM 1351 O O . GLY A 1 182 ? 8.934 1.476 4.665 1.00 96.56 182 GLY A O 1
ATOM 1352 N N . ILE A 1 183 ? 8.461 0.445 6.611 1.00 96.44 183 ILE A N 1
ATOM 1353 C CA . ILE A 1 183 ? 7.371 1.328 7.026 1.00 96.44 183 ILE A CA 1
ATOM 1354 C C . ILE A 1 183 ? 7.775 1.955 8.355 1.00 96.44 183 ILE A C 1
ATOM 1356 O O . ILE A 1 183 ? 8.098 1.247 9.307 1.00 96.44 183 ILE A O 1
ATOM 1360 N N . SER A 1 184 ? 7.731 3.279 8.423 1.00 96.12 184 SER A N 1
ATOM 1361 C CA . SER A 1 184 ? 7.927 4.057 9.643 1.00 96.12 184 SER A CA 1
ATOM 1362 C C . SER A 1 184 ? 6.773 5.039 9.836 1.00 96.12 184 SER A C 1
ATOM 1364 O O . SER A 1 184 ? 6.041 5.354 8.898 1.00 96.12 184 SER A O 1
ATOM 1366 N N . ASN A 1 185 ? 6.577 5.502 11.073 1.00 95.31 185 ASN A N 1
ATOM 1367 C CA . ASN A 1 185 ? 5.542 6.477 11.434 1.00 95.31 185 ASN A CA 1
ATOM 1368 C C . ASN A 1 185 ? 4.135 6.089 10.945 1.00 95.31 185 ASN A C 1
ATOM 1370 O O . ASN A 1 185 ? 3.389 6.930 10.442 1.00 95.31 185 ASN A O 1
ATOM 1374 N N . LEU A 1 186 ? 3.788 4.804 11.064 1.00 96.19 186 LEU A N 1
ATOM 1375 C CA . LEU A 1 186 ? 2.478 4.309 10.666 1.00 96.19 186 LEU A CA 1
ATOM 1376 C C . LEU A 1 186 ? 1.396 4.862 11.591 1.00 96.19 186 LEU A C 1
ATOM 1378 O O . LEU A 1 186 ? 1.362 4.564 12.783 1.00 96.19 186 LEU A O 1
ATOM 1382 N N . LYS A 1 187 ? 0.486 5.631 11.002 1.00 95.38 187 LYS A N 1
ATOM 1383 C CA . LYS A 1 187 ? -0.724 6.135 11.633 1.00 95.38 187 LYS A CA 1
ATOM 1384 C C . LYS A 1 187 ? -1.933 5.549 10.922 1.00 95.38 187 LYS A C 1
ATOM 1386 O O . LYS A 1 187 ? -2.118 5.775 9.726 1.00 95.38 187 LYS A O 1
ATOM 1391 N N . VAL A 1 188 ? -2.761 4.835 11.673 1.00 95.25 188 VAL A N 1
ATOM 1392 C CA . VAL A 1 188 ? -4.050 4.330 11.198 1.00 95.25 188 VAL A CA 1
ATOM 1393 C C . VAL A 1 188 ? -5.153 5.251 11.705 1.00 95.25 188 VAL A C 1
ATOM 1395 O O . VAL A 1 188 ? -5.127 5.704 12.848 1.00 95.25 188 VAL A O 1
ATOM 1398 N N . THR A 1 189 ? -6.084 5.599 10.829 1.00 93.44 189 THR A N 1
ATOM 1399 C CA . THR A 1 189 ? -7.270 6.397 11.135 1.00 93.44 189 THR A CA 1
ATOM 1400 C C . THR A 1 189 ? -8.478 5.650 10.576 1.00 93.44 189 THR A C 1
ATOM 1402 O O . THR A 1 189 ? -8.667 5.656 9.357 1.00 93.44 189 THR A O 1
ATOM 1405 N N . PRO A 1 190 ? -9.254 4.953 11.421 1.00 90.75 190 PRO A N 1
ATOM 1406 C CA . PRO A 1 190 ? -10.478 4.303 10.976 1.00 90.75 190 PRO A CA 1
ATOM 1407 C C . PRO A 1 190 ? -11.475 5.374 10.522 1.00 90.75 190 PRO A C 1
ATOM 1409 O O . PRO A 1 190 ? -11.602 6.419 11.160 1.00 90.75 190 PRO A O 1
ATOM 1412 N N . VAL A 1 191 ? -12.129 5.130 9.389 1.00 91.25 191 VAL A N 1
ATOM 1413 C CA . VAL A 1 191 ? -13.174 6.004 8.835 1.00 91.25 191 VAL A CA 1
ATOM 1414 C C . VAL A 1 191 ? -14.542 5.473 9.255 1.00 91.25 191 VAL A C 1
ATOM 1416 O O . VAL A 1 191 ? -15.372 6.234 9.741 1.00 91.25 191 VAL A O 1
ATOM 1419 N N . ASP A 1 192 ? -14.742 4.161 9.131 1.00 89.00 192 ASP A N 1
ATOM 1420 C CA . ASP A 1 192 ? -15.924 3.437 9.596 1.00 89.00 192 ASP A CA 1
ATOM 1421 C C . ASP A 1 192 ? -15.568 1.963 9.894 1.00 89.00 192 ASP A C 1
ATOM 1423 O O . ASP A 1 192 ? -14.394 1.611 10.004 1.00 89.00 192 ASP A O 1
ATOM 1427 N N . ALA A 1 193 ? -16.571 1.096 10.064 1.00 87.44 193 ALA A N 1
ATOM 1428 C CA . ALA A 1 193 ? -16.372 -0.317 10.399 1.00 87.44 193 ALA A CA 1
ATOM 1429 C C . ALA A 1 193 ? -15.662 -1.135 9.302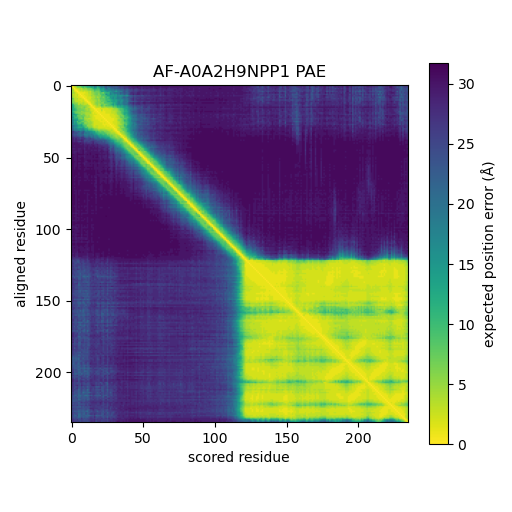 1.00 87.44 193 ALA A C 1
ATOM 1431 O O . ALA A 1 193 ? -15.095 -2.185 9.597 1.00 87.44 193 ALA A O 1
ATOM 1432 N N . GLN A 1 194 ? -15.723 -0.688 8.047 1.00 92.06 194 GLN A N 1
ATOM 1433 C CA . GLN A 1 194 ? -15.133 -1.370 6.899 1.00 92.06 194 GLN A CA 1
ATOM 1434 C C . GLN A 1 194 ? -14.074 -0.520 6.196 1.00 92.06 194 GLN A C 1
ATOM 1436 O O . GLN A 1 194 ? -13.337 -1.072 5.396 1.00 92.06 194 GLN A O 1
ATOM 1441 N N . HIS A 1 195 ? -13.949 0.778 6.475 1.00 94.06 195 HIS A N 1
ATOM 1442 C CA . HIS A 1 195 ? -12.974 1.654 5.827 1.00 94.06 195 HIS A CA 1
ATOM 1443 C C . HIS A 1 195 ? -11.986 2.265 6.806 1.00 94.06 195 HIS A C 1
ATOM 1445 O O . HIS A 1 195 ? -12.332 2.700 7.906 1.00 94.06 195 HIS A O 1
ATOM 1451 N N . ALA A 1 196 ? -10.742 2.399 6.357 1.00 94.94 196 ALA A N 1
ATOM 1452 C CA . ALA A 1 196 ? -9.711 3.074 7.123 1.00 94.94 196 ALA A CA 1
ATOM 1453 C C . ALA A 1 196 ? -8.627 3.692 6.247 1.00 94.94 196 ALA A C 1
ATOM 1455 O O . ALA A 1 196 ? -8.416 3.311 5.099 1.00 94.94 196 ALA A O 1
ATOM 1456 N N . LEU A 1 197 ? -7.900 4.641 6.825 1.00 95.44 197 LEU A N 1
ATOM 1457 C CA . LEU A 1 197 ? -6.765 5.305 6.204 1.00 95.44 197 LEU A CA 1
ATOM 1458 C C . LEU A 1 197 ? -5.487 4.951 6.959 1.00 95.44 197 LEU A C 1
ATOM 1460 O O . LEU A 1 197 ? -5.388 5.163 8.166 1.00 95.44 197 LEU A O 1
ATOM 1464 N N . ALA A 1 198 ? -4.484 4.457 6.242 1.00 96.56 198 ALA A N 1
ATOM 1465 C CA . ALA A 1 198 ? -3.146 4.219 6.768 1.00 96.56 198 ALA A CA 1
ATOM 1466 C C . ALA A 1 198 ? -2.177 5.219 6.136 1.00 96.56 198 ALA A C 1
ATOM 1468 O O . ALA A 1 198 ? -1.949 5.192 4.930 1.00 96.56 198 ALA A O 1
ATOM 1469 N N . THR A 1 199 ? -1.598 6.107 6.941 1.00 96.62 199 THR A N 1
ATOM 1470 C CA . THR A 1 199 ? -0.558 7.043 6.497 1.00 96.62 199 THR A CA 1
ATOM 1471 C C . THR A 1 199 ? 0.766 6.676 7.138 1.00 96.62 199 THR A C 1
ATOM 1473 O O . THR A 1 199 ? 0.829 6.479 8.348 1.00 96.62 199 THR A O 1
ATOM 1476 N N . PHE A 1 200 ? 1.827 6.592 6.345 1.00 96.88 200 PHE A N 1
ATOM 1477 C CA . PHE A 1 200 ? 3.147 6.198 6.823 1.00 96.88 200 PHE A CA 1
ATOM 1478 C C . PHE A 1 200 ? 4.261 6.774 5.957 1.00 96.88 200 PHE A C 1
ATOM 1480 O O . PHE A 1 200 ? 4.043 7.213 4.827 1.00 96.88 200 PHE A O 1
ATOM 1487 N N . THR A 1 201 ? 5.473 6.743 6.492 1.00 97.06 201 THR A N 1
ATOM 1488 C CA . THR A 1 201 ? 6.695 6.991 5.736 1.00 97.06 201 THR A CA 1
ATOM 1489 C C . THR A 1 201 ? 7.210 5.659 5.205 1.00 97.06 201 THR A C 1
ATOM 1491 O O . THR A 1 201 ? 7.493 4.730 5.961 1.00 97.06 201 THR A O 1
ATOM 1494 N N . GLN A 1 202 ? 7.316 5.551 3.888 1.00 96.44 202 GLN A N 1
ATOM 1495 C CA . GLN A 1 202 ? 7.932 4.426 3.210 1.00 96.44 202 GLN A CA 1
ATOM 1496 C C . GLN A 1 202 ? 9.430 4.672 3.074 1.00 96.44 202 GLN A C 1
ATOM 1498 O O . GLN A 1 202 ? 9.851 5.682 2.522 1.00 96.44 202 GLN A O 1
ATOM 1503 N N . ASN A 1 203 ? 10.235 3.709 3.506 1.00 96.44 203 ASN A N 1
ATOM 1504 C CA . ASN A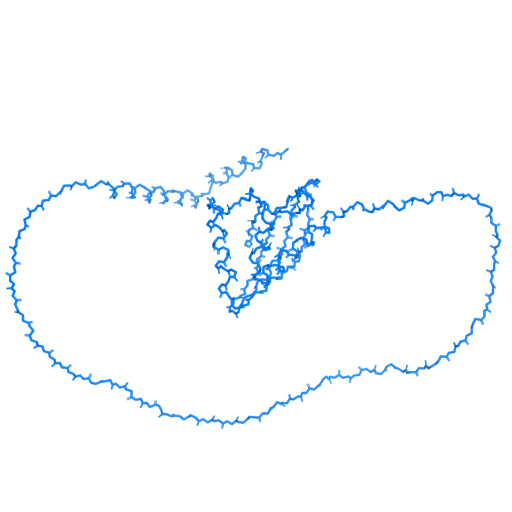 1 203 ? 11.672 3.685 3.278 1.00 96.44 203 ASN A CA 1
ATOM 1505 C C . ASN A 1 203 ? 11.973 2.606 2.238 1.00 96.44 203 ASN A C 1
ATOM 1507 O O . ASN A 1 203 ? 12.054 1.420 2.561 1.00 96.44 203 ASN A O 1
ATOM 1511 N N . TYR A 1 204 ? 12.113 3.012 0.983 1.00 94.81 204 TYR A N 1
ATOM 1512 C CA . TYR A 1 204 ? 12.374 2.109 -0.127 1.00 94.81 204 TYR A CA 1
ATOM 1513 C C . TYR A 1 204 ? 13.874 1.961 -0.371 1.00 94.81 204 TYR A C 1
ATOM 1515 O O . TYR A 1 204 ? 14.609 2.947 -0.463 1.00 94.81 204 TYR A O 1
ATOM 1523 N N . ARG A 1 205 ? 14.337 0.720 -0.515 1.00 95.12 205 ARG A N 1
ATOM 1524 C CA . ARG A 1 205 ? 15.697 0.402 -0.952 1.00 95.12 205 ARG A CA 1
ATOM 1525 C C . ARG A 1 205 ? 15.661 -0.727 -1.968 1.00 95.12 205 ARG A C 1
ATOM 1527 O O . ARG A 1 205 ? 15.123 -1.794 -1.705 1.00 95.12 205 ARG A O 1
ATOM 1534 N N . ALA A 1 206 ? 16.290 -0.494 -3.103 1.00 93.00 206 ALA A N 1
ATOM 1535 C CA . ALA A 1 206 ? 16.630 -1.490 -4.101 1.00 93.00 206 ALA A CA 1
ATOM 1536 C C . ALA A 1 206 ? 18.147 -1.473 -4.324 1.00 93.00 206 ALA A C 1
ATOM 1538 O O . ALA A 1 206 ? 18.837 -0.577 -3.837 1.00 93.00 206 ALA A O 1
ATOM 1539 N N . SER A 1 207 ? 18.676 -2.448 -5.065 1.00 88.88 207 SER A N 1
ATOM 1540 C CA . SER A 1 207 ? 20.123 -2.698 -5.191 1.00 88.88 207 SER A CA 1
ATOM 1541 C C . SER A 1 207 ? 20.988 -1.443 -5.416 1.00 88.88 207 SER A C 1
ATOM 1543 O O . SER A 1 207 ? 22.020 -1.306 -4.768 1.00 88.88 207 SER A O 1
ATOM 1545 N N . HIS A 1 208 ? 20.549 -0.503 -6.263 1.00 87.31 208 HIS A N 1
ATOM 1546 C CA . HIS A 1 208 ? 21.256 0.762 -6.531 1.00 87.31 208 HIS A CA 1
ATOM 1547 C C . HIS A 1 208 ? 20.379 2.009 -6.338 1.00 87.31 208 HIS A C 1
ATOM 1549 O O . HIS A 1 208 ? 20.678 3.068 -6.879 1.00 87.31 208 HIS A O 1
ATOM 1555 N N . TYR A 1 209 ? 19.274 1.902 -5.597 1.00 91.00 209 TYR A N 1
ATOM 1556 C CA . TYR A 1 209 ? 18.323 3.004 -5.447 1.00 91.00 209 TYR A CA 1
ATOM 1557 C C . TYR A 1 209 ? 17.746 3.052 -4.036 1.00 91.00 209 TYR A C 1
ATOM 1559 O O . TYR A 1 209 ? 17.404 2.024 -3.457 1.00 91.00 209 TYR A O 1
ATOM 1567 N N . LYS A 1 210 ? 17.602 4.254 -3.481 1.00 93.94 210 LYS A N 1
ATOM 1568 C CA . LYS A 1 210 ? 16.940 4.484 -2.195 1.00 93.94 210 LYS A CA 1
ATOM 1569 C C . LYS A 1 210 ? 15.992 5.667 -2.320 1.00 93.94 210 LYS A C 1
ATOM 1571 O O . LYS A 1 210 ? 16.340 6.651 -2.964 1.00 93.94 210 LYS A O 1
ATOM 1576 N N . SER A 1 211 ? 14.837 5.569 -1.678 1.00 93.00 211 SER A N 1
ATOM 1577 C CA . SER A 1 211 ? 13.880 6.667 -1.565 1.00 93.00 211 SER A CA 1
ATOM 1578 C C . SER A 1 211 ? 13.205 6.642 -0.202 1.00 93.00 211 SER A C 1
ATOM 1580 O O . SER A 1 211 ? 13.103 5.590 0.438 1.00 93.00 211 SER A O 1
ATOM 1582 N N . THR A 1 212 ? 12.755 7.810 0.233 1.00 95.00 212 THR A N 1
ATOM 1583 C CA . THR A 1 212 ? 11.880 7.956 1.387 1.00 95.00 212 THR A CA 1
ATOM 1584 C C . THR A 1 212 ? 10.694 8.793 0.949 1.00 95.00 212 THR A C 1
ATOM 1586 O O . THR A 1 212 ? 10.877 9.950 0.590 1.00 95.00 212 THR A O 1
ATOM 1589 N N . ASP A 1 213 ? 9.500 8.216 0.996 1.00 93.81 213 ASP A N 1
ATOM 1590 C CA . ASP A 1 213 ? 8.280 8.837 0.482 1.00 93.81 213 ASP A CA 1
ATOM 1591 C C . ASP A 1 213 ? 7.174 8.750 1.529 1.00 93.81 213 ASP A C 1
ATOM 1593 O O . ASP A 1 213 ? 7.073 7.760 2.259 1.00 93.81 213 ASP A O 1
ATOM 1597 N N . ARG A 1 214 ? 6.298 9.753 1.601 1.00 95.38 214 ARG A N 1
ATOM 1598 C CA . ARG A 1 2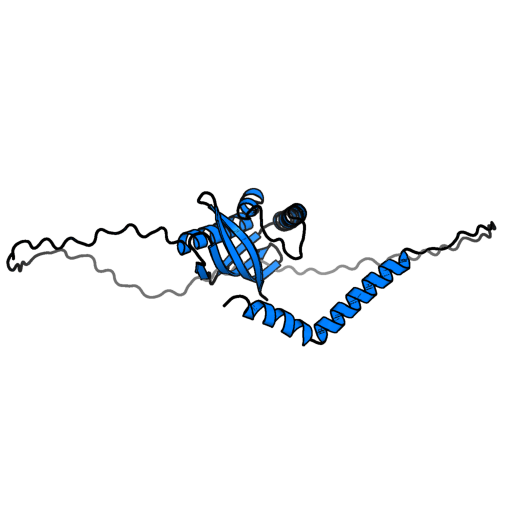14 ? 5.088 9.641 2.418 1.00 95.38 214 ARG A CA 1
ATOM 1599 C C . ARG A 1 214 ? 4.009 8.941 1.601 1.00 95.38 214 ARG A C 1
ATOM 1601 O O . ARG A 1 214 ? 3.757 9.306 0.457 1.00 95.38 214 ARG A O 1
ATOM 1608 N N . LYS A 1 215 ? 3.350 7.938 2.172 1.00 93.88 215 LYS A N 1
ATOM 1609 C CA . LYS A 1 215 ? 2.243 7.226 1.526 1.00 93.88 215 LYS A CA 1
ATOM 1610 C C . LYS A 1 215 ? 0.985 7.287 2.368 1.00 93.88 215 LYS A C 1
ATOM 1612 O O . LYS A 1 215 ? 1.045 7.253 3.597 1.00 93.88 215 LYS A O 1
ATOM 1617 N N . THR A 1 216 ? -0.145 7.327 1.676 1.00 95.75 216 THR A N 1
ATOM 1618 C CA . THR A 1 216 ? -1.472 7.140 2.254 1.00 95.75 216 THR A CA 1
ATOM 1619 C C . THR A 1 216 ? -2.183 6.043 1.475 1.00 95.75 216 THR A C 1
ATOM 1621 O O . THR A 1 216 ? -2.315 6.134 0.255 1.00 95.75 216 THR A O 1
ATOM 1624 N N . LEU A 1 217 ? -2.616 5.005 2.186 1.00 96.12 217 LEU A N 1
ATOM 1625 C CA . LEU A 1 217 ? -3.417 3.907 1.660 1.00 96.12 217 LEU A CA 1
ATOM 1626 C C . LEU A 1 217 ? -4.828 3.998 2.230 1.00 96.12 217 LEU A C 1
ATOM 16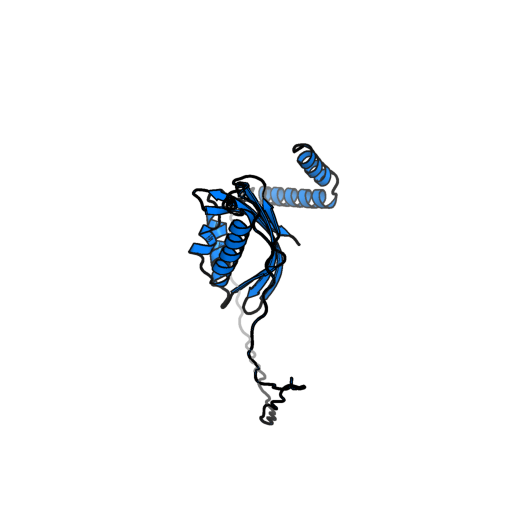28 O O . LEU A 1 217 ? -4.992 4.136 3.447 1.00 96.12 217 LEU A O 1
ATOM 1632 N N . GLN A 1 218 ? -5.824 3.901 1.358 1.00 96.56 218 GLN A N 1
ATOM 1633 C CA . GLN A 1 218 ? -7.207 3.694 1.760 1.00 96.56 218 GLN A CA 1
ATOM 1634 C C . GLN A 1 218 ? -7.518 2.205 1.718 1.00 96.56 218 GLN A C 1
ATOM 1636 O O . GLN A 1 218 ? -7.322 1.549 0.697 1.00 96.56 218 GLN A O 1
ATOM 1641 N N . TRP A 1 219 ? -7.975 1.691 2.851 1.00 97.06 219 TRP A N 1
ATOM 1642 C CA . TRP A 1 219 ? -8.306 0.295 3.060 1.00 97.06 219 TRP A CA 1
ATOM 1643 C C . TRP A 1 219 ? -9.819 0.119 3.141 1.00 97.06 219 TRP A C 1
ATOM 1645 O O . TRP A 1 219 ? -10.511 0.949 3.732 1.00 97.06 219 TRP A O 1
ATOM 1655 N N . VAL A 1 220 ? -10.302 -0.987 2.586 1.00 96.19 220 VAL A N 1
ATOM 1656 C CA . VAL A 1 220 ? -11.658 -1.507 2.738 1.00 96.19 220 VAL A CA 1
ATOM 1657 C C . VAL A 1 220 ? -11.593 -2.952 3.231 1.00 96.19 220 VAL A C 1
ATOM 1659 O O . VAL A 1 220 ? -10.751 -3.724 2.773 1.00 96.19 220 VAL A O 1
ATOM 1662 N N . LYS A 1 221 ? -12.462 -3.340 4.158 1.00 95.00 221 LYS A N 1
ATOM 1663 C CA . LYS A 1 221 ? -12.620 -4.721 4.609 1.00 95.00 221 LYS A CA 1
ATOM 1664 C C . LYS A 1 221 ? -13.737 -5.375 3.792 1.00 95.00 221 LYS A C 1
ATOM 1666 O O . LYS A 1 221 ? -14.844 -4.855 3.697 1.00 95.00 221 LYS A O 1
ATOM 1671 N N . ARG A 1 222 ? -13.413 -6.490 3.136 1.00 92.44 222 ARG A N 1
ATOM 1672 C CA . ARG A 1 222 ? -14.319 -7.310 2.313 1.00 92.44 222 ARG A CA 1
ATOM 1673 C C . ARG A 1 222 ? -14.037 -8.773 2.584 1.00 92.44 222 ARG A C 1
ATOM 1675 O O . ARG A 1 222 ? -12.873 -9.168 2.600 1.00 92.44 222 ARG A O 1
ATOM 1682 N N . ASP A 1 223 ? -15.082 -9.549 2.850 1.00 89.38 223 ASP A N 1
ATOM 1683 C CA . ASP A 1 223 ? -14.972 -10.986 3.139 1.00 89.38 223 ASP A CA 1
ATOM 1684 C C . ASP A 1 223 ? -13.953 -11.293 4.254 1.00 89.38 223 ASP A C 1
ATOM 1686 O O . ASP A 1 223 ? -13.156 -12.226 4.181 1.00 89.38 223 ASP A O 1
ATOM 1690 N N . GLY A 1 224 ? -13.918 -10.434 5.280 1.00 88.88 224 GLY A N 1
ATOM 1691 C CA . GLY A 1 224 ? -12.979 -10.543 6.400 1.00 88.88 224 GLY A CA 1
ATOM 1692 C C . GLY A 1 224 ? -11.532 -10.141 6.086 1.00 88.88 224 GLY A C 1
ATOM 1693 O O . GLY A 1 224 ? -10.689 -10.206 6.977 1.00 88.88 224 GLY A O 1
ATOM 1694 N N . ARG A 1 225 ? -11.229 -9.683 4.866 1.00 93.06 225 ARG A N 1
ATOM 1695 C CA . ARG A 1 225 ? -9.890 -9.266 4.429 1.00 93.06 225 ARG A CA 1
ATOM 1696 C C . ARG A 1 225 ? -9.811 -7.771 4.157 1.00 93.06 225 ARG A C 1
ATOM 1698 O O . ARG A 1 225 ? -10.672 -7.208 3.490 1.00 93.06 225 ARG A O 1
ATOM 1705 N N . TRP A 1 226 ? -8.721 -7.151 4.592 1.00 95.69 226 TRP A N 1
ATOM 1706 C CA . TRP A 1 226 ? -8.394 -5.773 4.235 1.00 95.69 226 TRP A CA 1
ATOM 1707 C C . TRP A 1 226 ? -7.765 -5.703 2.843 1.00 95.69 226 TRP A C 1
ATOM 1709 O O . TRP A 1 226 ? -6.828 -6.441 2.539 1.00 95.69 226 TRP A O 1
ATOM 1719 N N . GLN A 1 227 ? -8.284 -4.808 2.008 1.00 97.44 227 GLN A N 1
ATOM 1720 C CA . GLN A 1 227 ? -7.837 -4.567 0.640 1.00 97.44 227 GLN A CA 1
ATOM 1721 C C . GLN A 1 227 ? -7.708 -3.059 0.390 1.00 97.44 227 GLN A C 1
ATOM 1723 O O . GLN A 1 227 ? -8.410 -2.257 0.997 1.00 97.44 227 GLN A O 1
ATOM 1728 N N . ILE A 1 228 ? -6.798 -2.662 -0.488 1.00 96.75 228 ILE A N 1
ATOM 1729 C CA . ILE A 1 228 ? -6.453 -1.282 -0.806 1.00 96.75 228 ILE A CA 1
ATOM 1730 C C . ILE A 1 228 ? -7.328 -0.830 -1.970 1.00 96.75 228 ILE A C 1
ATOM 1732 O O . ILE A 1 228 ? -7.280 -1.424 -3.046 1.00 96.75 228 ILE A O 1
ATOM 1736 N N . THR A 1 229 ? -8.092 0.236 -1.768 1.00 95.69 229 THR A N 1
ATOM 1737 C CA . THR A 1 229 ? -8.928 0.864 -2.804 1.00 95.69 229 THR A CA 1
ATOM 1738 C C . THR A 1 229 ? -8.257 2.073 -3.436 1.00 95.69 229 THR A C 1
ATOM 1740 O O . THR A 1 229 ? -8.535 2.393 -4.589 1.00 95.69 229 THR A O 1
ATOM 1743 N N . GLU A 1 230 ? -7.325 2.716 -2.731 1.00 94.19 230 GLU A N 1
ATOM 1744 C CA . GLU A 1 230 ? -6.582 3.857 -3.259 1.00 94.19 230 GLU A CA 1
ATOM 1745 C C . GLU A 1 230 ? -5.174 3.956 -2.655 1.00 94.19 230 GLU A C 1
ATOM 1747 O O . GLU A 1 230 ? -4.971 3.758 -1.454 1.00 94.19 230 GLU A O 1
ATOM 1752 N N . GLU A 1 231 ? -4.194 4.302 -3.493 1.00 93.31 231 GLU A N 1
ATOM 1753 C CA . GLU A 1 231 ? -2.810 4.567 -3.093 1.00 93.31 231 GLU A CA 1
ATOM 1754 C C . GLU A 1 231 ? -2.408 5.986 -3.514 1.00 93.31 231 GLU A C 1
ATOM 1756 O O . GLU A 1 231 ? -2.331 6.294 -4.704 1.00 93.31 231 GLU A O 1
ATOM 1761 N N . ARG A 1 232 ? -2.077 6.840 -2.538 1.00 91.19 232 ARG A N 1
ATOM 1762 C CA . ARG A 1 232 ? -1.579 8.204 -2.771 1.00 91.19 232 ARG A CA 1
ATOM 1763 C C . ARG A 1 232 ? -0.139 8.355 -2.285 1.00 91.19 232 ARG A C 1
ATOM 1765 O O . ARG A 1 232 ? 0.207 7.934 -1.180 1.00 91.19 232 ARG A O 1
ATOM 1772 N N . GLY A 1 233 ? 0.702 8.972 -3.116 1.00 86.12 233 GLY A N 1
ATOM 1773 C CA . GLY A 1 233 ? 2.047 9.419 -2.743 1.00 86.12 233 GLY A CA 1
ATOM 1774 C C . GLY A 1 233 ? 2.040 10.895 -2.348 1.00 86.12 233 GLY A C 1
ATOM 1775 O O . GLY A 1 233 ? 1.457 11.715 -3.054 1.00 86.12 233 GLY A O 1
ATOM 1776 N N . GLY A 1 234 ? 2.677 11.224 -1.228 1.00 69.56 234 GLY A N 1
ATOM 1777 C CA . GLY A 1 234 ? 2.960 12.588 -0.790 1.00 69.56 234 GLY A CA 1
ATOM 1778 C C . GLY A 1 234 ? 4.437 12.911 -1.006 1.00 69.56 234 GLY A C 1
ATOM 1779 O O . GLY A 1 234 ? 5.292 12.098 -0.650 1.00 69.56 234 GLY A O 1
ATOM 1780 N N . LYS A 1 235 ? 4.708 14.073 -1.609 1.00 48.31 235 LYS A N 1
ATOM 1781 C CA . LYS A 1 235 ? 6.049 14.672 -1.661 1.00 48.31 235 LYS A CA 1
ATOM 1782 C C . LYS A 1 235 ? 6.468 15.182 -0.287 1.00 48.31 235 LYS A C 1
ATOM 1784 O O . LYS A 1 235 ? 5.568 15.633 0.459 1.00 48.31 235 LYS A O 1
#

pLDDT: mean 72.93, std 21.51, range [36.81, 97.81]

Mean predicted aligned error: 21.04 Å

Foldseek 3Di:
DPVVVVVVVVVVCVPDPVNVVVVVVVVVVVVVVVVVPDDDDDDDDDDDDDDDDDDDDDDDDDDDDDDDDDDDDDDDDDDDDDDDDDDDDDDDDDDDDDDDDDDDDDDDDPPPDPPPPPPDPPVLVQVVVLVVVLQVCLQVLVLVSNCVQADPLADDPPNDDPVVVSVVSNCVSPPFPGKHKDWAPWDKAAPDPFKIKIWTWIWIDTPPDTDIWIKIFIWGADPNDIHTRYIDIDD

Nearest PDB structures (foldseek):
  3b7c-assembly1_A-2  TM=7.683E-01  e=7.579E-06  Shewanella oneidensis MR-1
  8f3t-assembly1_A  TM=7.939E-01  e=3.392E-05  Enterococcus faecium
  6mka-assembly1_A  TM=7.912E-01  e=4.577E-05  Enterococcus faecium
  8f3z-assembly1_A  TM=7.531E-01  e=3.824E-05  Enterococcus faecium
  8f3f-assembly1_A  TM=7.428E-01  e=5.479E-05  Enterococcus faecium

Radius of gyration: 35.35 Å; Cα contacts (8 Å, |Δi|>4): 206; chains: 1; bounding box: 72×49×122 Å